Protein AF-A0A968PA79-F1 (afdb_monomer)

Structure (mmCIF, N/CA/C/O backbone):
data_AF-A0A968PA79-F1
#
_entry.id   AF-A0A968PA79-F1
#
loop_
_atom_site.group_PDB
_atom_site.id
_atom_site.type_symbol
_atom_site.label_atom_id
_atom_site.label_alt_id
_atom_site.label_comp_id
_atom_site.label_asym_id
_atom_site.label_entity_id
_atom_site.label_seq_id
_atom_site.pdbx_PDB_ins_code
_atom_site.Cartn_x
_atom_site.Cartn_y
_atom_site.Cartn_z
_atom_site.occupancy
_atom_site.B_iso_or_equiv
_atom_site.auth_seq_id
_atom_site.auth_comp_id
_atom_site.auth_asym_id
_atom_site.auth_atom_id
_atom_site.pdbx_PDB_model_num
ATOM 1 N N . MET A 1 1 ? 11.205 -13.410 15.294 1.00 58.69 1 MET A N 1
ATOM 2 C CA . MET A 1 1 ? 12.622 -13.118 14.957 1.00 58.69 1 MET A CA 1
ATOM 3 C C . MET A 1 1 ? 12.671 -11.943 13.983 1.00 58.69 1 MET A C 1
ATOM 5 O O . MET A 1 1 ? 11.673 -11.749 13.298 1.00 58.69 1 MET A O 1
ATOM 9 N N . PRO A 1 2 ? 13.735 -11.119 13.931 1.00 79.19 2 PRO A N 1
ATOM 10 C CA . PRO A 1 2 ? 13.820 -10.059 12.928 1.00 79.19 2 PRO A CA 1
ATOM 11 C C . PRO A 1 2 ? 14.077 -10.660 11.539 1.00 79.19 2 PRO A C 1
ATOM 13 O O . PRO A 1 2 ? 14.950 -11.514 11.388 1.00 79.19 2 PRO A O 1
ATOM 16 N N . TYR A 1 3 ? 13.336 -10.198 10.530 1.00 85.31 3 TYR A N 1
ATOM 17 C CA . TYR A 1 3 ? 13.606 -10.538 9.133 1.00 85.31 3 TYR A CA 1
ATOM 18 C C . TYR A 1 3 ? 14.991 -10.033 8.714 1.00 85.31 3 TYR A C 1
ATOM 20 O O . TYR A 1 3 ? 15.457 -8.994 9.183 1.00 85.31 3 TYR A O 1
ATOM 28 N N . THR A 1 4 ? 15.654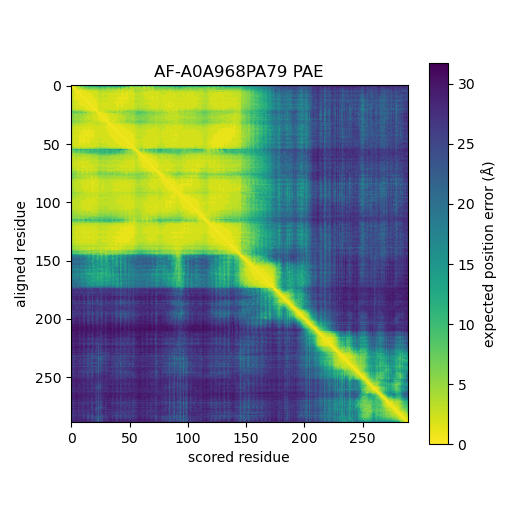 -10.763 7.816 1.00 89.94 4 THR A N 1
ATOM 29 C CA . THR A 1 4 ? 16.998 -10.394 7.354 1.00 89.94 4 THR A CA 1
ATOM 30 C C . THR A 1 4 ? 16.966 -9.145 6.469 1.00 89.94 4 THR A C 1
ATOM 32 O O . THR A 1 4 ? 16.058 -8.965 5.656 1.00 89.94 4 THR A O 1
ATOM 35 N N . GLU A 1 5 ? 18.002 -8.307 6.562 1.00 92.56 5 GLU A N 1
ATOM 36 C CA . GLU A 1 5 ? 18.175 -7.142 5.676 1.00 92.56 5 GLU A CA 1
ATOM 37 C C . GLU A 1 5 ? 18.173 -7.547 4.193 1.00 92.56 5 GLU A C 1
ATOM 39 O O . GLU A 1 5 ? 17.621 -6.846 3.347 1.00 92.56 5 GLU A O 1
ATOM 44 N N . ALA A 1 6 ? 18.726 -8.724 3.880 1.00 92.19 6 ALA A N 1
ATOM 45 C CA . ALA A 1 6 ? 18.742 -9.278 2.531 1.00 92.19 6 ALA A CA 1
ATOM 46 C C . ALA A 1 6 ? 17.330 -9.542 1.981 1.00 92.19 6 ALA A C 1
ATOM 48 O O . ALA A 1 6 ? 17.069 -9.266 0.808 1.00 92.19 6 ALA A O 1
ATOM 49 N N . LEU A 1 7 ? 16.411 -10.044 2.818 1.00 92.00 7 LEU A N 1
ATOM 50 C CA . LEU A 1 7 ? 15.016 -10.224 2.423 1.00 92.00 7 LEU A CA 1
ATOM 51 C C . LEU A 1 7 ? 14.376 -8.866 2.126 1.00 92.00 7 LEU A C 1
ATOM 53 O O . LEU A 1 7 ? 13.858 -8.676 1.029 1.00 92.00 7 LEU A O 1
ATOM 57 N N . ILE A 1 8 ? 14.468 -7.912 3.056 1.00 94.88 8 ILE A N 1
ATOM 58 C CA . ILE A 1 8 ? 13.857 -6.580 2.912 1.00 94.88 8 ILE A CA 1
ATOM 59 C C . ILE A 1 8 ? 14.368 -5.876 1.649 1.00 94.88 8 ILE A C 1
ATOM 61 O O . ILE A 1 8 ? 13.568 -5.341 0.879 1.00 94.88 8 ILE A O 1
ATOM 65 N N . ALA A 1 9 ? 15.675 -5.929 1.386 1.00 95.56 9 ALA A N 1
ATOM 66 C CA . ALA A 1 9 ? 16.272 -5.360 0.181 1.00 95.56 9 ALA A CA 1
ATOM 67 C C . ALA A 1 9 ? 15.729 -6.008 -1.107 1.00 95.56 9 ALA A C 1
ATOM 69 O O . ALA A 1 9 ? 15.423 -5.303 -2.072 1.00 95.56 9 ALA A O 1
ATOM 70 N N . SER A 1 10 ? 15.569 -7.337 -1.119 1.00 94.75 10 SER A N 1
ATOM 71 C CA . SER A 1 10 ? 15.005 -8.068 -2.260 1.00 94.75 10 SER A CA 1
ATOM 72 C C . SER A 1 10 ? 13.549 -7.674 -2.527 1.00 94.75 10 SER A C 1
ATOM 74 O O . SER A 1 10 ? 13.208 -7.283 -3.646 1.00 94.75 10 SER A O 1
ATOM 76 N N . LEU A 1 11 ? 12.710 -7.687 -1.483 1.00 95.69 11 LEU A N 1
ATOM 77 C CA . LEU A 1 11 ? 11.297 -7.307 -1.577 1.00 95.69 11 LEU A CA 1
ATOM 78 C C . LEU A 1 11 ? 11.146 -5.854 -2.042 1.00 95.69 11 LEU A C 1
ATOM 80 O O . LEU A 1 11 ? 10.355 -5.560 -2.935 1.00 95.69 11 LEU A O 1
ATOM 84 N N . THR A 1 12 ? 11.958 -4.952 -1.487 1.00 96.75 12 THR A N 1
ATOM 85 C CA . THR A 1 12 ? 11.957 -3.529 -1.843 1.00 96.75 12 THR A CA 1
ATOM 86 C C . THR A 1 12 ? 12.284 -3.335 -3.318 1.00 96.75 12 THR A C 1
ATOM 88 O O . THR A 1 12 ? 11.599 -2.578 -4.007 1.00 96.75 12 THR A O 1
ATOM 91 N N . LYS A 1 13 ? 13.300 -4.035 -3.834 1.00 95.62 13 LYS A N 1
ATOM 92 C CA . LYS A 1 13 ? 13.687 -3.960 -5.246 1.00 95.62 13 LYS A CA 1
ATOM 93 C C . LYS A 1 13 ? 12.576 -4.468 -6.171 1.00 95.62 13 LYS A C 1
ATOM 95 O O . LYS A 1 13 ? 12.254 -3.790 -7.151 1.00 95.62 13 LYS A O 1
ATOM 100 N N . GLY A 1 14 ? 11.994 -5.628 -5.862 1.00 94.19 14 GLY A N 1
ATOM 101 C CA . GLY A 1 14 ? 10.909 -6.221 -6.651 1.00 94.19 14 GLY A CA 1
ATOM 102 C C . GLY A 1 14 ? 9.662 -5.334 -6.684 1.00 94.19 14 GLY A C 1
ATOM 103 O O . GLY A 1 14 ? 9.162 -4.979 -7.755 1.00 94.19 14 GLY A O 1
ATOM 104 N N . LEU A 1 15 ? 9.244 -4.843 -5.516 1.00 94.88 15 LEU A N 1
ATOM 105 C CA . LEU A 1 15 ? 8.106 -3.938 -5.386 1.00 94.88 15 LEU A CA 1
ATOM 106 C C . LEU A 1 15 ? 8.332 -2.598 -6.102 1.00 94.88 15 LEU A C 1
ATOM 108 O O . LEU A 1 15 ? 7.460 -2.138 -6.840 1.00 94.88 15 LEU A O 1
ATOM 112 N N . THR A 1 16 ? 9.503 -1.977 -5.928 1.00 95.25 16 THR A N 1
ATOM 113 C CA . THR A 1 16 ? 9.832 -0.699 -6.589 1.00 95.25 16 THR A CA 1
ATOM 114 C C . THR A 1 16 ? 9.763 -0.843 -8.106 1.00 95.25 16 THR A C 1
ATOM 116 O O . THR A 1 16 ? 9.194 0.013 -8.785 1.00 95.25 16 THR A O 1
ATOM 119 N N . THR A 1 17 ? 10.287 -1.953 -8.634 1.00 94.19 17 THR A N 1
ATOM 120 C CA . THR A 1 17 ? 10.246 -2.267 -10.068 1.00 94.19 17 THR A CA 1
ATOM 121 C C . THR A 1 17 ? 8.804 -2.420 -10.552 1.00 94.19 17 THR A C 1
ATOM 123 O O . THR A 1 17 ? 8.415 -1.784 -11.533 1.00 94.19 17 THR A O 1
ATOM 126 N N . SER A 1 18 ? 7.992 -3.193 -9.831 1.00 93.69 18 SER A N 1
ATOM 127 C CA . SER A 1 18 ? 6.583 -3.438 -10.162 1.00 93.69 18 SER A CA 1
ATOM 128 C C . SER A 1 18 ? 5.754 -2.148 -10.157 1.00 93.69 18 SER A C 1
ATOM 130 O O . SER A 1 18 ? 5.040 -1.854 -11.118 1.00 93.69 18 SER A O 1
ATOM 132 N N . LEU A 1 19 ? 5.908 -1.307 -9.128 1.00 93.00 19 LEU A N 1
ATOM 133 C CA . LEU A 1 19 ? 5.237 -0.004 -9.036 1.00 93.00 19 LEU A CA 1
ATOM 134 C C . LEU A 1 19 ? 5.689 0.964 -10.132 1.00 93.00 19 LEU A C 1
ATOM 136 O O . LEU A 1 19 ? 4.861 1.651 -10.738 1.00 93.00 19 LEU A O 1
ATOM 140 N N . ALA A 1 20 ? 6.992 1.008 -10.425 1.00 91.94 20 ALA A N 1
ATOM 141 C CA . ALA A 1 20 ? 7.512 1.831 -11.507 1.00 91.94 20 ALA A CA 1
ATOM 142 C C . ALA A 1 20 ? 6.909 1.413 -12.855 1.00 91.94 20 ALA A C 1
ATOM 144 O O . ALA A 1 20 ? 6.520 2.274 -13.642 1.00 91.94 20 ALA A O 1
ATOM 145 N N . GLN A 1 21 ? 6.768 0.111 -13.119 1.00 91.06 21 GLN A N 1
ATOM 146 C CA . GLN A 1 21 ? 6.186 -0.403 -14.362 1.00 91.06 21 GLN A CA 1
ATOM 147 C C . GLN A 1 21 ? 4.676 -0.156 -14.476 1.00 91.06 21 GLN A C 1
ATOM 149 O O . GLN A 1 21 ? 4.205 0.241 -15.550 1.00 91.06 21 GLN A O 1
ATOM 154 N N . ALA A 1 22 ? 3.935 -0.349 -13.383 1.00 91.12 22 ALA A N 1
ATOM 155 C CA . ALA A 1 22 ? 2.493 -0.123 -13.323 1.00 91.12 22 ALA A CA 1
ATOM 156 C C . ALA A 1 22 ? 2.117 1.359 -13.451 1.00 91.12 22 ALA A C 1
ATOM 158 O O . ALA A 1 22 ? 1.052 1.700 -13.975 1.00 91.12 22 ALA A O 1
ATOM 159 N N . GLY A 1 23 ? 3.029 2.251 -13.057 1.00 86.00 23 GLY A N 1
ATOM 160 C CA . GLY A 1 23 ? 2.898 3.681 -13.264 1.00 86.00 23 GLY A CA 1
ATOM 161 C C . GLY A 1 23 ? 2.599 4.055 -14.723 1.00 86.00 23 GLY A C 1
ATOM 162 O O . GLY A 1 23 ? 3.168 3.537 -15.697 1.00 86.00 23 GLY A O 1
ATOM 163 N N . GLY A 1 24 ? 1.715 5.041 -14.897 1.00 86.12 24 GLY A N 1
ATOM 164 C CA . GLY A 1 24 ? 1.464 5.647 -16.204 1.00 86.12 24 GLY A CA 1
ATOM 165 C C . GLY A 1 24 ? 2.754 6.183 -16.848 1.00 86.12 24 GLY A C 1
ATOM 166 O O . GLY A 1 24 ? 3.751 6.440 -16.175 1.00 86.12 24 GLY A O 1
ATOM 167 N N . ARG A 1 25 ? 2.744 6.411 -18.171 1.00 87.75 25 ARG A N 1
ATOM 168 C CA . ARG A 1 25 ? 3.945 6.854 -18.922 1.00 87.7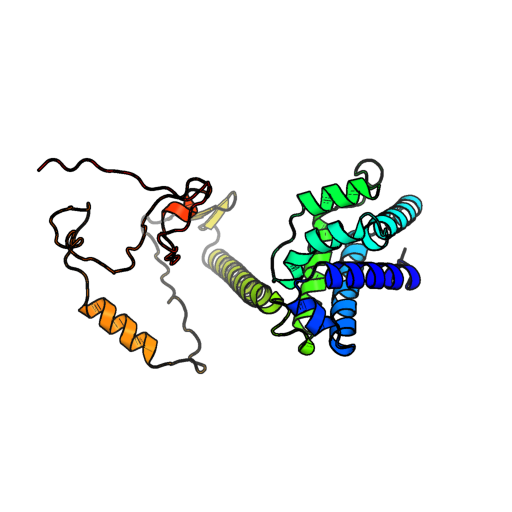5 25 ARG A CA 1
ATOM 169 C C . ARG A 1 25 ? 4.636 8.079 -18.315 1.00 87.75 25 ARG A C 1
ATOM 171 O O . ARG A 1 25 ? 5.851 8.196 -18.413 1.00 87.75 25 ARG A O 1
ATOM 178 N N . ARG A 1 26 ? 3.861 8.997 -17.726 1.00 85.94 26 ARG A N 1
ATOM 179 C CA . ARG A 1 26 ? 4.392 10.179 -17.037 1.00 85.94 26 ARG A CA 1
ATOM 180 C C . ARG A 1 26 ? 5.214 9.779 -15.812 1.00 85.94 26 ARG A C 1
ATOM 182 O O . ARG A 1 26 ? 6.372 10.167 -15.734 1.00 85.94 26 ARG A O 1
ATOM 189 N N . LEU A 1 27 ? 4.638 8.975 -14.920 1.00 86.62 27 LEU A N 1
ATOM 190 C CA . LEU A 1 27 ? 5.303 8.543 -13.694 1.00 86.62 27 LEU A CA 1
ATOM 191 C C . LEU A 1 27 ? 6.559 7.727 -14.006 1.00 86.62 27 LEU A C 1
ATOM 193 O O . LEU A 1 27 ? 7.604 7.991 -13.434 1.00 86.62 27 LEU A O 1
ATOM 197 N N . ARG A 1 28 ? 6.504 6.835 -15.003 1.00 90.06 28 ARG A N 1
ATOM 198 C CA . ARG A 1 28 ? 7.690 6.109 -15.489 1.00 90.06 28 ARG A CA 1
ATOM 199 C C . ARG A 1 28 ? 8.826 7.018 -15.940 1.00 90.06 28 ARG A C 1
ATOM 201 O O . ARG A 1 28 ? 9.981 6.740 -15.654 1.00 90.06 28 ARG A O 1
ATOM 208 N N . ARG A 1 29 ? 8.510 8.104 -16.651 1.00 89.88 29 ARG A N 1
ATOM 209 C CA . ARG A 1 29 ? 9.522 9.086 -17.068 1.00 89.88 29 ARG A CA 1
ATOM 210 C C . ARG A 1 29 ? 10.087 9.854 -15.883 1.00 89.88 29 ARG A C 1
ATOM 212 O O . ARG A 1 29 ? 11.279 10.122 -15.881 1.00 89.88 29 ARG A O 1
ATOM 219 N N . ALA A 1 30 ? 9.253 10.197 -14.903 1.00 87.44 30 ALA A N 1
ATOM 220 C CA . ALA A 1 30 ? 9.723 10.850 -13.690 1.00 87.44 30 ALA A CA 1
ATOM 221 C C . ALA A 1 30 ? 10.637 9.912 -12.885 1.00 87.44 30 ALA A C 1
ATOM 223 O O . ALA A 1 30 ? 11.735 10.295 -12.514 1.00 87.44 30 ALA A O 1
ATOM 224 N N . LEU A 1 31 ? 10.233 8.656 -12.694 1.00 90.06 31 LEU A N 1
ATOM 225 C CA . LEU A 1 31 ? 11.006 7.648 -11.965 1.00 90.06 31 LEU A CA 1
ATOM 226 C C . LEU A 1 31 ? 12.271 7.175 -12.697 1.00 90.06 31 LEU A C 1
ATOM 228 O O . LEU A 1 31 ? 13.082 6.499 -12.084 1.00 90.06 31 LEU A O 1
ATOM 232 N N . ALA A 1 32 ? 12.481 7.542 -13.966 1.00 90.19 32 ALA A N 1
ATOM 233 C CA . ALA A 1 32 ? 13.757 7.304 -14.647 1.00 90.19 32 ALA A CA 1
ATOM 234 C C . ALA A 1 32 ? 14.908 8.146 -14.058 1.00 90.19 32 ALA A C 1
ATOM 236 O O . ALA A 1 32 ? 16.076 7.884 -14.338 1.00 90.19 32 ALA A O 1
ATOM 237 N N . GLU A 1 33 ? 14.590 9.173 -13.263 1.00 94.31 33 GLU A N 1
ATOM 238 C CA . GLU A 1 33 ? 15.570 9.925 -12.489 1.00 94.31 33 GLU A CA 1
ATOM 239 C C . GLU A 1 33 ? 16.018 9.112 -11.254 1.00 94.31 33 GLU A C 1
ATOM 241 O O . GLU A 1 33 ? 15.179 8.794 -10.403 1.00 94.31 33 GLU A O 1
ATOM 246 N N . PRO A 1 34 ? 17.328 8.824 -11.082 1.00 94.81 34 PRO A N 1
ATOM 247 C CA . PRO A 1 34 ? 17.811 7.926 -10.027 1.00 94.81 34 PRO A CA 1
ATOM 248 C C . PRO A 1 34 ? 17.448 8.364 -8.604 1.00 94.81 34 PRO A C 1
ATOM 250 O O . PRO A 1 34 ? 17.296 7.537 -7.709 1.00 94.81 34 PRO A O 1
ATOM 253 N N . GLU A 1 35 ? 17.333 9.670 -8.359 1.00 95.62 35 GLU A N 1
ATOM 254 C CA . GLU A 1 35 ? 16.956 10.190 -7.044 1.00 95.62 35 GLU A CA 1
ATOM 255 C C . GLU A 1 35 ? 15.499 9.865 -6.696 1.00 95.62 35 GLU A C 1
ATOM 257 O O . GLU A 1 35 ? 15.209 9.460 -5.567 1.00 95.62 35 GLU A O 1
ATOM 262 N N . ARG A 1 36 ? 14.594 9.968 -7.676 1.00 94.31 36 ARG A N 1
ATOM 263 C CA . ARG A 1 36 ? 13.170 9.659 -7.505 1.00 94.31 36 ARG A CA 1
ATOM 264 C C . ARG A 1 36 ? 12.933 8.161 -7.381 1.00 94.31 36 ARG A C 1
ATOM 266 O O . ARG A 1 36 ? 12.130 7.749 -6.550 1.00 94.31 36 ARG A O 1
ATOM 273 N N . GLU A 1 37 ? 13.662 7.351 -8.142 1.00 95.00 37 GLU A N 1
ATOM 274 C CA . GLU A 1 37 ? 13.638 5.894 -7.991 1.00 95.00 37 GLU A CA 1
ATOM 275 C C . GLU A 1 37 ? 14.065 5.476 -6.576 1.00 95.00 37 GLU A C 1
ATOM 277 O O . GLU A 1 37 ? 13.347 4.740 -5.900 1.00 95.00 37 GLU A O 1
ATOM 282 N N . ARG A 1 38 ? 15.182 6.020 -6.071 1.00 96.62 38 ARG A N 1
ATOM 283 C CA . ARG A 1 38 ? 15.640 5.764 -4.694 1.00 96.62 38 ARG A CA 1
ATOM 284 C C . ARG A 1 38 ? 14.639 6.249 -3.649 1.00 96.62 38 ARG A C 1
ATOM 286 O O . ARG A 1 38 ? 14.485 5.607 -2.615 1.00 96.62 38 ARG A O 1
ATOM 293 N N . ALA A 1 39 ? 13.975 7.378 -3.888 1.00 96.12 39 ALA A N 1
ATOM 294 C CA . ALA A 1 39 ? 12.937 7.876 -2.994 1.00 96.12 39 ALA A CA 1
ATOM 295 C C . ALA A 1 39 ? 11.729 6.932 -2.950 1.00 96.12 39 ALA A C 1
ATOM 297 O O . ALA A 1 39 ? 11.245 6.627 -1.861 1.00 96.12 39 ALA A O 1
ATOM 298 N N . LEU A 1 40 ? 11.283 6.416 -4.100 1.00 95.62 40 LEU A N 1
ATOM 299 C CA . LEU A 1 40 ? 10.222 5.410 -4.157 1.00 95.62 40 LEU A CA 1
ATOM 300 C C . LEU A 1 40 ? 10.640 4.116 -3.446 1.00 95.62 40 LEU A C 1
ATOM 302 O O . LEU A 1 40 ? 9.848 3.568 -2.682 1.00 95.62 40 LEU A O 1
ATOM 306 N N . ALA A 1 41 ? 11.886 3.674 -3.634 1.00 97.00 41 ALA A N 1
ATOM 307 C CA . ALA A 1 41 ? 12.423 2.502 -2.948 1.00 97.00 41 ALA A CA 1
ATOM 308 C C . ALA A 1 41 ? 12.375 2.655 -1.421 1.00 97.00 41 ALA A C 1
ATOM 310 O O . ALA A 1 41 ? 11.891 1.756 -0.744 1.00 97.00 41 ALA A O 1
ATOM 311 N N . ARG A 1 42 ? 12.752 3.821 -0.877 1.00 97.31 42 ARG A N 1
ATOM 312 C CA . ARG A 1 42 ? 12.622 4.109 0.566 1.00 97.31 42 ARG A CA 1
ATOM 313 C C . ARG A 1 42 ? 11.174 4.053 1.062 1.00 97.31 42 ARG A C 1
ATOM 315 O O . ARG A 1 42 ? 10.924 3.611 2.183 1.00 97.31 42 ARG A O 1
ATOM 322 N N . CYS A 1 43 ? 10.215 4.484 0.240 1.00 96.44 43 CYS A N 1
ATOM 323 C CA . CYS A 1 43 ? 8.793 4.381 0.582 1.00 96.44 43 CYS A CA 1
ATOM 324 C C . CYS A 1 43 ? 8.350 2.915 0.645 1.00 96.44 43 CYS A C 1
ATOM 326 O O . CYS A 1 43 ? 7.695 2.508 1.602 1.00 96.44 43 CYS A O 1
ATOM 328 N N . CYS A 1 44 ? 8.752 2.115 -0.346 1.00 96.81 44 CYS A N 1
ATOM 329 C CA . CYS A 1 44 ? 8.481 0.679 -0.393 1.00 96.81 44 CYS A CA 1
ATOM 330 C C . CYS A 1 44 ? 9.095 -0.047 0.808 1.00 96.81 44 CYS A C 1
ATOM 332 O O . CYS A 1 44 ? 8.400 -0.801 1.480 1.00 96.81 44 CYS A O 1
ATOM 334 N N . GLU A 1 45 ? 10.363 0.232 1.110 1.00 97.31 45 GLU A N 1
ATOM 335 C CA . GLU A 1 45 ? 11.085 -0.325 2.255 1.00 97.31 45 GLU A CA 1
ATOM 336 C C . GLU A 1 45 ? 10.369 -0.016 3.573 1.00 97.31 45 GLU A C 1
ATOM 338 O O . GLU A 1 45 ? 10.086 -0.923 4.350 1.00 97.31 45 GLU A O 1
ATOM 343 N N . THR A 1 46 ? 9.998 1.250 3.795 1.00 96.94 46 THR A N 1
ATOM 344 C CA . THR A 1 46 ? 9.292 1.668 5.017 1.00 96.94 46 THR A CA 1
ATOM 345 C C . THR A 1 46 ? 7.935 0.976 5.147 1.00 96.94 46 THR A C 1
ATOM 347 O O . THR A 1 46 ? 7.581 0.510 6.231 1.00 96.94 46 THR A O 1
ATOM 350 N N . GLY A 1 47 ? 7.186 0.860 4.045 1.00 95.94 47 GLY A N 1
ATOM 351 C C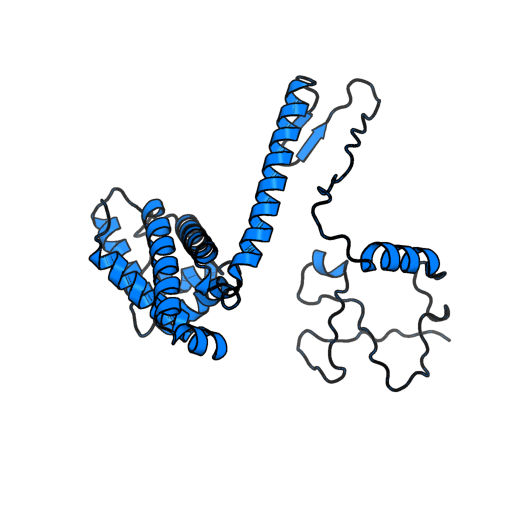A . GLY A 1 47 ? 5.938 0.099 4.013 1.00 95.94 47 GLY A CA 1
ATOM 352 C C . GLY A 1 47 ? 6.154 -1.376 4.360 1.00 95.94 47 GLY A C 1
ATOM 353 O O . GLY A 1 47 ? 5.461 -1.915 5.222 1.00 95.94 47 GLY A O 1
ATOM 354 N N . ILE A 1 48 ? 7.139 -2.030 3.737 1.00 95.75 48 ILE A N 1
ATOM 355 C CA . ILE A 1 48 ? 7.468 -3.441 3.993 1.00 95.75 48 ILE A CA 1
ATOM 356 C C . ILE A 1 48 ? 7.847 -3.642 5.462 1.00 95.75 48 ILE A C 1
ATOM 358 O O . ILE A 1 48 ? 7.317 -4.540 6.110 1.00 95.75 48 ILE A O 1
ATOM 362 N N . VAL A 1 49 ? 8.708 -2.792 6.022 1.00 95.38 49 VAL A N 1
ATOM 363 C CA . VAL A 1 49 ? 9.106 -2.874 7.434 1.00 95.38 49 VAL A CA 1
ATOM 364 C C . VAL A 1 49 ? 7.893 -2.736 8.357 1.00 95.38 49 VAL A C 1
ATOM 366 O O . VAL A 1 49 ? 7.735 -3.549 9.269 1.00 95.38 49 VAL A O 1
ATOM 369 N N . ALA A 1 50 ? 7.007 -1.767 8.107 1.00 94.31 50 ALA A N 1
ATOM 370 C CA . ALA A 1 50 ? 5.796 -1.576 8.906 1.00 94.31 50 ALA A CA 1
ATOM 371 C C . ALA A 1 50 ? 4.864 -2.800 8.846 1.00 94.31 50 ALA A C 1
ATOM 373 O O . ALA A 1 50 ? 4.327 -3.232 9.867 1.00 94.31 50 ALA A O 1
ATOM 374 N N . MET A 1 51 ? 4.715 -3.397 7.661 1.00 94.75 51 MET A N 1
ATOM 375 C CA . MET A 1 51 ? 3.957 -4.632 7.463 1.00 94.75 51 MET A CA 1
ATOM 376 C C . MET A 1 51 ? 4.551 -5.794 8.258 1.00 94.75 51 MET A C 1
ATOM 378 O O . MET A 1 51 ? 3.835 -6.448 9.011 1.00 94.75 51 MET A O 1
ATOM 382 N N . LEU A 1 52 ? 5.859 -6.030 8.128 1.00 92.25 52 LEU A N 1
ATOM 383 C CA . LEU A 1 52 ? 6.563 -7.134 8.783 1.00 92.25 52 LEU A CA 1
ATOM 384 C C . LEU A 1 52 ? 6.528 -7.020 10.312 1.00 92.25 52 LEU A C 1
ATOM 386 O O . LEU A 1 52 ? 6.432 -8.036 10.996 1.00 92.25 52 LEU A O 1
ATOM 390 N N . GLN A 1 53 ? 6.563 -5.803 10.859 1.00 90.88 53 GLN A N 1
ATOM 391 C CA . GLN A 1 53 ? 6.424 -5.567 12.300 1.00 90.88 53 GLN A CA 1
ATOM 392 C C . GLN A 1 53 ? 5.054 -5.998 12.834 1.00 90.88 53 GLN A C 1
ATOM 394 O O . GLN A 1 53 ? 4.969 -6.538 13.933 1.00 90.88 53 GLN A O 1
ATOM 399 N N . VAL A 1 54 ? 3.990 -5.782 12.059 1.00 90.38 54 VAL A N 1
ATOM 400 C CA . VAL A 1 54 ? 2.629 -6.207 12.422 1.00 90.38 54 VAL A CA 1
ATOM 401 C C . VAL A 1 54 ? 2.414 -7.696 12.162 1.00 90.38 54 VAL A C 1
ATOM 403 O O . VAL A 1 54 ? 1.736 -8.358 12.939 1.00 90.38 54 VAL A O 1
ATOM 406 N N . ALA A 1 55 ? 3.004 -8.212 11.088 1.00 85.94 55 ALA A N 1
ATOM 407 C CA . ALA A 1 55 ? 2.886 -9.590 10.630 1.00 85.94 55 ALA A CA 1
ATOM 408 C C . ALA A 1 55 ? 3.801 -10.584 11.368 1.00 85.94 55 ALA A C 1
ATOM 410 O O . ALA A 1 55 ? 3.794 -11.770 11.052 1.00 85.94 55 ALA A O 1
ATOM 411 N N . SER A 1 56 ? 4.643 -10.116 12.291 1.00 76.81 56 SER A N 1
ATOM 412 C CA . SER A 1 56 ? 5.627 -10.964 12.967 1.00 76.81 56 SER A CA 1
ATOM 413 C C . SER A 1 56 ? 4.946 -12.034 13.821 1.00 76.81 56 SER A C 1
ATOM 415 O O . SER A 1 56 ? 4.277 -11.716 14.802 1.00 76.81 56 SER A O 1
ATOM 417 N N . THR A 1 57 ? 5.172 -13.298 13.467 1.00 78.75 57 THR A N 1
ATOM 418 C CA . THR A 1 57 ? 4.748 -14.471 14.235 1.00 78.75 57 THR A CA 1
ATOM 419 C C . THR A 1 57 ? 5.856 -14.924 15.195 1.00 78.75 57 THR A C 1
ATOM 421 O O . THR A 1 57 ? 7.046 -14.651 14.987 1.00 78.75 57 THR A O 1
ATOM 424 N N . GLU A 1 58 ? 5.474 -15.591 16.288 1.00 80.88 58 GLU A N 1
ATOM 425 C CA . GLU A 1 58 ? 6.433 -16.162 17.247 1.00 80.88 58 GLU A CA 1
ATOM 426 C C . GLU A 1 58 ? 7.006 -17.506 16.763 1.00 80.88 58 GLU A C 1
ATOM 428 O O . GLU A 1 58 ? 8.113 -17.880 17.157 1.00 80.88 58 GLU A O 1
ATOM 433 N N . GLU A 1 59 ? 6.297 -18.204 15.869 1.00 86.12 59 GLU A N 1
ATOM 434 C CA . GLU A 1 59 ? 6.697 -19.506 15.340 1.00 86.12 59 GLU A CA 1
ATOM 435 C C . GLU A 1 59 ? 7.681 -19.384 14.158 1.00 86.12 59 GLU A C 1
ATOM 437 O O . GLU A 1 59 ? 7.348 -18.773 13.138 1.00 86.12 59 GLU A O 1
ATOM 442 N N . PRO A 1 60 ? 8.879 -20.005 14.227 1.00 85.81 60 PRO A N 1
ATOM 443 C CA . PRO A 1 60 ? 9.874 -19.927 13.152 1.00 85.81 60 PRO A CA 1
ATOM 444 C C . PRO A 1 60 ? 9.381 -20.459 11.800 1.00 85.81 60 PRO A C 1
ATOM 446 O O . PRO A 1 60 ? 9.705 -19.887 10.766 1.00 85.81 60 PRO A O 1
ATOM 449 N N . ALA A 1 61 ? 8.569 -21.521 11.800 1.00 86.75 61 ALA A N 1
ATOM 450 C CA . ALA A 1 61 ? 8.044 -22.111 10.568 1.00 86.75 61 ALA A CA 1
ATOM 451 C C . ALA A 1 61 ? 7.067 -21.169 9.841 1.00 86.75 61 ALA A C 1
ATOM 453 O O . ALA A 1 61 ? 7.111 -21.058 8.618 1.00 86.75 61 ALA A O 1
ATOM 454 N N . GLU A 1 62 ? 6.220 -20.454 10.588 1.00 87.50 62 GLU A N 1
ATOM 455 C CA . GLU A 1 62 ? 5.332 -19.433 10.025 1.00 87.50 62 GLU A CA 1
ATOM 456 C C . GLU A 1 62 ? 6.126 -18.225 9.508 1.00 87.50 62 GLU A C 1
ATOM 458 O O . GLU A 1 62 ? 5.781 -17.654 8.475 1.00 87.50 62 GLU A O 1
ATOM 463 N N . HIS A 1 63 ? 7.208 -17.857 10.201 1.00 87.56 63 HIS A N 1
ATOM 464 C CA . HIS A 1 63 ? 8.095 -16.766 9.799 1.00 87.56 63 HIS A CA 1
ATOM 465 C C . HIS A 1 63 ? 8.776 -17.043 8.450 1.00 87.56 63 HIS A C 1
ATOM 467 O O . HIS A 1 63 ? 8.789 -16.173 7.575 1.00 87.56 63 HIS A O 1
ATOM 473 N N . ASP A 1 64 ? 9.297 -18.258 8.263 1.00 88.94 64 ASP A N 1
ATOM 474 C CA . ASP A 1 64 ? 9.924 -18.680 7.007 1.00 88.94 64 ASP A CA 1
ATOM 475 C C . ASP A 1 64 ? 8.893 -18.750 5.870 1.00 88.94 64 ASP A C 1
ATOM 477 O O . ASP A 1 64 ? 9.120 -18.193 4.794 1.00 88.94 64 ASP A O 1
ATOM 481 N N . LEU A 1 65 ? 7.720 -19.342 6.134 1.00 90.62 65 LEU A N 1
ATOM 482 C CA . LEU A 1 65 ? 6.630 -19.435 5.159 1.00 90.62 65 LEU A CA 1
ATOM 483 C C . LEU A 1 65 ? 6.144 -18.050 4.710 1.00 90.62 65 LEU A C 1
ATOM 485 O O . LEU A 1 65 ? 5.966 -17.814 3.516 1.00 90.62 65 LEU A O 1
ATOM 489 N N . LEU A 1 66 ? 5.972 -17.109 5.641 1.00 90.94 66 LEU A N 1
ATOM 490 C CA . LEU A 1 66 ? 5.617 -15.730 5.311 1.00 90.94 66 LEU A CA 1
ATOM 491 C C . LEU A 1 66 ? 6.712 -15.054 4.474 1.00 90.94 66 LEU A C 1
ATOM 493 O O . LEU A 1 66 ? 6.404 -14.349 3.513 1.00 90.94 66 LEU A O 1
ATOM 497 N N . GLY A 1 67 ? 7.986 -15.287 4.793 1.00 91.00 67 GLY A N 1
ATOM 498 C CA . GLY A 1 67 ? 9.110 -14.794 3.998 1.00 91.00 67 GLY A CA 1
ATOM 499 C C . GLY A 1 67 ? 9.073 -15.277 2.544 1.00 91.00 67 GLY A C 1
ATOM 500 O O . GLY A 1 67 ? 9.311 -14.482 1.629 1.00 91.00 67 GLY A O 1
ATOM 501 N N . ASP A 1 68 ? 8.732 -16.546 2.322 1.00 91.88 68 ASP A N 1
ATOM 502 C CA . ASP A 1 68 ? 8.623 -17.131 0.985 1.00 91.88 68 ASP A CA 1
ATOM 503 C C . ASP A 1 68 ? 7.390 -16.631 0.222 1.00 91.88 68 ASP A C 1
ATOM 505 O O . ASP A 1 68 ? 7.522 -16.250 -0.943 1.00 91.88 68 ASP A O 1
ATOM 509 N N . VAL A 1 69 ? 6.230 -16.519 0.881 1.00 92.81 69 VAL A N 1
ATOM 510 C CA . VAL A 1 69 ? 5.015 -15.917 0.295 1.00 92.81 69 VAL A CA 1
ATOM 511 C C . VAL A 1 69 ? 5.285 -14.479 -0.145 1.00 92.81 69 VAL A C 1
ATOM 513 O O . VAL A 1 69 ? 4.958 -14.097 -1.266 1.00 92.81 69 VAL A O 1
ATOM 516 N N . LEU A 1 70 ? 5.929 -13.673 0.703 1.00 92.75 70 LEU A N 1
ATOM 517 C CA . LEU A 1 70 ? 6.266 -12.289 0.365 1.00 92.75 70 LEU A CA 1
ATOM 518 C C . LEU A 1 70 ? 7.268 -12.203 -0.784 1.00 92.75 70 LEU A C 1
ATOM 520 O O . LEU A 1 70 ? 7.171 -11.298 -1.615 1.00 92.75 70 LEU A O 1
ATOM 524 N N . ARG A 1 71 ? 8.223 -13.137 -0.852 1.00 92.75 71 ARG A N 1
ATOM 525 C CA . ARG A 1 71 ? 9.159 -13.221 -1.975 1.00 92.75 71 ARG A CA 1
ATOM 526 C C . ARG A 1 71 ? 8.413 -13.543 -3.266 1.00 92.75 71 ARG A C 1
ATOM 528 O O . ARG A 1 71 ? 8.605 -12.814 -4.234 1.00 92.75 71 ARG A O 1
ATOM 535 N N . GLY A 1 72 ? 7.542 -14.552 -3.274 1.00 91.12 72 GLY A N 1
ATOM 536 C CA . GLY A 1 72 ? 6.679 -14.847 -4.421 1.00 91.12 72 GLY A CA 1
ATOM 537 C C . GLY A 1 72 ? 5.866 -13.620 -4.829 1.00 91.12 72 GLY A C 1
ATOM 538 O O . GLY A 1 72 ? 5.956 -13.150 -5.954 1.00 91.12 72 GLY A O 1
ATOM 539 N N . PHE A 1 73 ? 5.188 -12.988 -3.876 1.00 92.62 73 PHE A N 1
ATOM 540 C CA . PHE A 1 73 ? 4.343 -11.832 -4.151 1.00 92.62 73 PHE A CA 1
ATOM 541 C C . PHE A 1 73 ? 5.097 -10.633 -4.757 1.00 92.62 73 PHE A C 1
ATOM 543 O O . PHE A 1 73 ? 4.631 -10.039 -5.721 1.00 92.62 73 PHE A O 1
ATOM 550 N N . PHE A 1 74 ? 6.258 -10.243 -4.221 1.00 91.25 74 PHE A N 1
ATOM 551 C CA . PHE A 1 74 ? 6.945 -9.022 -4.676 1.00 91.25 74 PHE A CA 1
ATOM 552 C C . PHE A 1 74 ? 8.002 -9.236 -5.760 1.00 91.25 74 PHE A C 1
ATOM 554 O O . PHE A 1 74 ? 8.444 -8.251 -6.357 1.00 91.25 74 PHE A O 1
ATOM 561 N N . THR A 1 75 ? 8.465 -10.470 -5.972 1.00 90.81 75 THR A N 1
ATOM 562 C CA . THR A 1 75 ? 9.600 -10.750 -6.871 1.00 90.81 75 THR A CA 1
ATOM 563 C C . THR A 1 75 ? 9.290 -11.725 -7.999 1.00 90.81 75 THR A C 1
ATOM 565 O O . THR A 1 75 ? 10.141 -11.881 -8.869 1.00 90.81 75 THR A O 1
ATOM 568 N N . ASP A 1 76 ? 8.111 -12.353 -8.017 1.00 89.94 76 ASP A N 1
ATOM 569 C CA . ASP A 1 76 ? 7.697 -13.203 -9.133 1.00 89.94 76 ASP A CA 1
ATOM 570 C C . ASP A 1 76 ? 7.415 -12.353 -10.383 1.00 89.94 76 ASP A C 1
ATOM 572 O O . ASP A 1 76 ? 6.604 -11.423 -10.362 1.00 89.94 76 ASP A O 1
ATOM 576 N N . ASP A 1 77 ? 8.106 -12.676 -11.476 1.00 85.38 77 ASP A N 1
ATOM 577 C CA . ASP A 1 77 ? 7.981 -11.988 -12.760 1.00 85.38 77 ASP A CA 1
ATOM 578 C C . ASP A 1 77 ? 6.585 -12.174 -13.390 1.00 85.38 77 ASP A C 1
ATOM 580 O O . ASP A 1 77 ? 6.148 -11.315 -14.161 1.00 85.38 77 ASP A O 1
ATOM 584 N N . GLU A 1 78 ? 5.868 -13.257 -13.062 1.00 89.31 78 GLU A N 1
ATOM 585 C CA . GLU A 1 78 ? 4.513 -13.515 -13.564 1.00 89.31 78 GLU A CA 1
ATOM 586 C C . GLU A 1 78 ? 3.460 -12.681 -12.821 1.00 89.31 78 GLU A C 1
ATOM 588 O O . GLU A 1 78 ? 2.570 -12.109 -13.455 1.00 89.31 78 GLU A O 1
ATOM 593 N N . LEU A 1 79 ? 3.584 -12.550 -11.495 1.00 89.50 79 LEU A N 1
ATOM 594 C CA . LEU A 1 79 ? 2.654 -11.772 -10.662 1.00 89.50 79 LEU A CA 1
ATOM 595 C C . LEU A 1 79 ? 2.989 -10.275 -10.620 1.00 89.50 79 LEU A C 1
ATOM 597 O O . LEU A 1 79 ? 2.098 -9.446 -10.413 1.00 89.50 79 LEU A O 1
ATOM 601 N N . GLY A 1 80 ? 4.253 -9.902 -10.839 1.00 87.12 80 GLY A N 1
ATOM 602 C CA . GLY A 1 80 ? 4.759 -8.532 -10.714 1.00 87.12 80 GLY A CA 1
ATOM 603 C C . GLY A 1 80 ? 3.916 -7.453 -11.414 1.00 87.12 80 GLY A C 1
ATOM 604 O O . GLY A 1 80 ? 3.609 -6.431 -10.789 1.00 87.12 80 GLY A O 1
ATOM 605 N N . PRO A 1 81 ? 3.471 -7.638 -12.675 1.00 90.06 81 PRO A N 1
ATOM 606 C CA . PRO A 1 81 ? 2.628 -6.657 -13.361 1.00 90.06 81 PRO A CA 1
ATOM 607 C C . PRO A 1 81 ? 1.275 -6.410 -12.683 1.00 90.06 81 PRO A C 1
ATOM 609 O O . PRO A 1 81 ? 0.801 -5.268 -12.660 1.00 90.06 81 PRO A O 1
ATOM 612 N N . ASP A 1 82 ? 0.652 -7.455 -12.138 1.00 94.31 82 ASP A N 1
ATOM 613 C CA . ASP A 1 82 ? -0.643 -7.353 -11.465 1.00 94.31 82 ASP A CA 1
ATOM 614 C C . ASP A 1 82 ? -0.482 -6.819 -10.038 1.00 94.31 82 ASP A C 1
ATOM 616 O O . ASP A 1 82 ? -1.249 -5.949 -9.629 1.00 94.31 82 ASP A O 1
ATOM 620 N N . VAL A 1 83 ? 0.589 -7.197 -9.336 1.00 94.31 83 VAL A N 1
ATOM 621 C CA . VAL A 1 83 ? 0.972 -6.619 -8.036 1.00 94.31 83 VAL A CA 1
ATOM 622 C C . VAL A 1 83 ? 1.230 -5.122 -8.163 1.00 94.31 83 VAL A C 1
ATOM 624 O O . VAL A 1 83 ? 0.688 -4.319 -7.402 1.00 94.31 83 VAL A O 1
ATOM 627 N N . GLY A 1 84 ? 1.997 -4.714 -9.174 1.00 93.88 84 GLY A N 1
ATOM 628 C CA . GLY A 1 84 ? 2.214 -3.306 -9.474 1.00 93.88 84 GLY A CA 1
ATOM 629 C C . GLY A 1 84 ? 0.900 -2.567 -9.736 1.00 93.88 84 GLY A C 1
ATOM 630 O O . GLY A 1 84 ? 0.729 -1.451 -9.250 1.00 93.88 84 GLY A O 1
ATOM 631 N N . ARG A 1 85 ? -0.040 -3.177 -10.475 1.00 94.38 85 ARG A N 1
ATOM 632 C CA . ARG A 1 85 ? -1.354 -2.583 -10.774 1.00 94.38 85 ARG A CA 1
ATOM 633 C C . ARG A 1 85 ? -2.221 -2.449 -9.522 1.00 94.38 85 ARG A C 1
ATOM 635 O O . ARG A 1 85 ? -2.786 -1.377 -9.322 1.00 94.38 85 ARG A O 1
ATOM 642 N N . ALA A 1 86 ? -2.288 -3.483 -8.690 1.00 95.62 86 ALA A N 1
ATOM 643 C CA . ALA A 1 86 ? -3.065 -3.485 -7.453 1.00 95.62 86 ALA A CA 1
ATOM 644 C C . ALA A 1 86 ? -2.537 -2.459 -6.434 1.00 95.62 86 ALA A C 1
ATOM 646 O O . ALA A 1 86 ? -3.309 -1.889 -5.664 1.00 95.62 86 ALA A O 1
ATOM 647 N N . LEU A 1 87 ? -1.227 -2.177 -6.453 1.00 94.94 87 LEU A N 1
ATOM 648 C CA . LEU A 1 87 ? -0.582 -1.209 -5.557 1.00 94.94 87 LEU A CA 1
ATOM 649 C C . LEU A 1 87 ? -0.439 0.206 -6.152 1.00 94.94 87 LEU A C 1
ATOM 651 O O . LEU A 1 87 ? -0.161 1.162 -5.426 1.00 94.94 87 LEU A O 1
ATOM 655 N N . GLU A 1 88 ? -0.690 0.379 -7.451 1.00 94.00 88 GLU A N 1
ATOM 656 C CA . GLU A 1 88 ? -0.681 1.673 -8.147 1.00 94.00 88 GLU A CA 1
ATOM 657 C C . GLU A 1 88 ? -1.562 2.766 -7.506 1.00 94.00 88 GLU A C 1
ATOM 659 O O . GLU A 1 88 ? -1.134 3.929 -7.517 1.00 94.00 88 GLU A O 1
ATOM 664 N N . PRO A 1 89 ? -2.728 2.459 -6.892 1.00 92.31 89 PRO A N 1
ATOM 665 C CA . PRO A 1 89 ? -3.526 3.441 -6.161 1.00 92.31 89 PRO A CA 1
ATOM 666 C C . PRO A 1 89 ? -2.727 4.239 -5.120 1.00 92.31 89 PRO A C 1
ATOM 668 O O . PRO A 1 89 ? -2.966 5.439 -4.967 1.00 92.31 89 PRO A O 1
ATOM 671 N N . LEU A 1 90 ? -1.710 3.649 -4.481 1.00 91.94 90 LEU A N 1
ATOM 672 C CA . LEU A 1 90 ? -0.857 4.352 -3.509 1.00 91.94 90 LEU A CA 1
ATOM 673 C C . LEU A 1 90 ? -0.122 5.540 -4.128 1.00 91.94 90 LEU A C 1
ATOM 675 O O . LEU A 1 90 ? -0.013 6.606 -3.520 1.00 91.94 90 LEU A O 1
ATOM 679 N N . LEU A 1 91 ? 0.325 5.395 -5.377 1.00 90.81 91 LEU A N 1
ATOM 680 C CA . LEU A 1 91 ? 1.005 6.458 -6.120 1.00 90.81 91 LEU A CA 1
ATOM 681 C C . LEU A 1 91 ? 0.054 7.637 -6.375 1.00 90.81 91 LEU A C 1
ATOM 683 O O . LEU A 1 91 ? 0.469 8.793 -6.460 1.00 90.81 91 LEU A O 1
ATOM 687 N N . ARG A 1 92 ? -1.251 7.366 -6.435 1.00 87.88 92 ARG A N 1
ATOM 688 C CA . ARG A 1 92 ? -2.305 8.374 -6.593 1.00 87.88 92 ARG A CA 1
ATOM 689 C C . ARG A 1 92 ? -2.870 8.875 -5.269 1.00 87.88 92 ARG A C 1
ATOM 691 O O . ARG A 1 92 ? -3.825 9.645 -5.293 1.00 87.88 92 ARG A O 1
ATOM 698 N N . GLY A 1 93 ? -2.307 8.467 -4.134 1.00 85.75 93 GLY A N 1
ATOM 699 C CA . GLY A 1 93 ? -2.916 8.760 -2.845 1.00 85.75 93 GLY A CA 1
ATOM 700 C C . GLY A 1 93 ? -4.337 8.192 -2.781 1.00 85.75 93 GLY A C 1
ATOM 701 O O . GLY A 1 93 ? -5.294 8.899 -2.486 1.00 85.75 93 GLY A O 1
ATOM 702 N N . GLN A 1 94 ? -4.502 6.920 -3.116 1.00 88.00 94 GLN A N 1
ATOM 703 C CA . GLN A 1 94 ? -5.751 6.189 -2.949 1.00 88.00 94 GLN A CA 1
ATOM 704 C C . GLN A 1 94 ? -5.511 4.969 -2.060 1.00 88.00 94 GLN A C 1
ATOM 706 O O . GLN A 1 94 ? -4.397 4.453 -1.987 1.00 88.00 94 GLN A O 1
ATOM 711 N N . ARG A 1 95 ? -6.573 4.535 -1.376 1.00 88.50 95 ARG A N 1
ATOM 712 C CA . ARG A 1 95 ? -6.573 3.322 -0.549 1.00 88.50 95 ARG A CA 1
ATOM 713 C C . ARG A 1 95 ? -6.391 2.098 -1.449 1.00 88.50 95 ARG A C 1
ATOM 715 O O . ARG A 1 95 ? -6.904 2.091 -2.570 1.00 88.50 95 ARG A O 1
ATOM 722 N N . LEU A 1 96 ? -5.720 1.071 -0.938 1.00 92.38 96 LEU A N 1
ATOM 723 C CA . LEU A 1 96 ? -5.629 -0.221 -1.617 1.00 92.38 96 LEU A CA 1
ATOM 724 C C . LEU A 1 96 ? -6.986 -0.935 -1.627 1.00 92.38 96 LEU A C 1
ATOM 726 O O . LEU A 1 96 ? -7.729 -0.881 -0.642 1.00 92.38 96 LEU A O 1
ATOM 730 N N . ASP A 1 97 ? -7.289 -1.649 -2.713 1.00 93.44 97 ASP A N 1
ATOM 731 C CA . ASP A 1 97 ? -8.357 -2.650 -2.704 1.00 93.44 97 ASP A CA 1
ATOM 732 C C . ASP A 1 97 ? -7.818 -3.920 -2.032 1.00 93.44 97 ASP A C 1
ATOM 734 O O . ASP A 1 97 ? -7.132 -4.738 -2.643 1.00 93.44 97 ASP A O 1
ATOM 738 N N . LEU A 1 98 ? -8.110 -4.070 -0.738 1.00 91.88 98 LEU A N 1
ATOM 739 C CA . LEU A 1 98 ? -7.622 -5.194 0.064 1.00 91.88 98 LEU A CA 1
ATOM 740 C C . LEU A 1 98 ? -8.067 -6.553 -0.485 1.00 91.88 98 LEU A C 1
ATOM 742 O O . LEU A 1 98 ? -7.390 -7.548 -0.237 1.00 91.88 98 LEU A O 1
ATOM 746 N N . ARG A 1 99 ? -9.187 -6.614 -1.216 1.00 94.56 99 ARG A N 1
ATOM 747 C CA . ARG A 1 99 ? -9.662 -7.861 -1.816 1.00 94.56 99 ARG A CA 1
ATOM 748 C C . ARG A 1 99 ? -8.791 -8.250 -3.007 1.00 94.56 99 ARG A C 1
ATOM 750 O O . ARG A 1 99 ? -8.346 -9.388 -3.060 1.00 94.56 99 ARG A O 1
ATOM 757 N N . GLU A 1 100 ? -8.503 -7.307 -3.902 1.00 95.75 100 GLU A N 1
ATOM 758 C CA . GLU A 1 100 ? -7.611 -7.540 -5.050 1.00 95.75 100 GLU A CA 1
ATOM 759 C C . GLU A 1 100 ? -6.204 -7.942 -4.583 1.00 95.75 100 GLU A C 1
ATOM 761 O O . GLU A 1 100 ? -5.638 -8.922 -5.062 1.00 95.75 100 GLU A O 1
ATOM 766 N N . VAL A 1 101 ? -5.656 -7.242 -3.582 1.00 96.00 101 VAL A N 1
ATOM 767 C CA . VAL A 1 101 ? -4.331 -7.581 -3.035 1.00 96.00 101 VAL A CA 1
ATOM 768 C C . VAL A 1 101 ? -4.342 -8.951 -2.344 1.00 96.00 101 VAL A C 1
ATOM 770 O O . VAL A 1 101 ? -3.364 -9.688 -2.451 1.00 96.00 101 VAL A O 1
ATOM 773 N N . ARG A 1 102 ? -5.440 -9.325 -1.670 1.00 95.00 102 ARG A N 1
ATOM 774 C CA . ARG A 1 102 ? -5.600 -10.659 -1.067 1.00 95.00 102 ARG A CA 1
ATOM 775 C C . ARG A 1 102 ? -5.582 -11.761 -2.117 1.00 95.00 102 ARG A C 1
ATOM 777 O O . ARG A 1 102 ? -4.852 -12.726 -1.936 1.00 95.00 102 ARG A O 1
ATOM 784 N N . GLU A 1 103 ? -6.339 -11.608 -3.199 1.00 94.81 103 GLU A N 1
ATOM 785 C CA . GLU A 1 103 ? -6.387 -12.591 -4.291 1.00 94.81 103 GLU A CA 1
ATOM 786 C C . GLU A 1 103 ? -4.985 -12.837 -4.882 1.00 94.81 103 GLU A C 1
ATOM 788 O O . GLU A 1 103 ? -4.598 -13.979 -5.125 1.00 94.81 103 GLU A O 1
ATOM 793 N N . LEU A 1 104 ? -4.180 -11.781 -5.034 1.00 95.12 104 LEU A N 1
ATOM 794 C CA . LEU A 1 104 ? -2.793 -11.894 -5.493 1.00 95.12 104 LEU A CA 1
ATOM 795 C C . LEU A 1 104 ? -1.861 -12.540 -4.452 1.00 95.12 104 LEU A C 1
ATOM 797 O O . LEU A 1 104 ? -0.960 -13.290 -4.817 1.00 95.12 104 LEU A O 1
ATOM 801 N N . PHE A 1 105 ? -2.073 -12.286 -3.158 1.00 93.50 105 PHE A N 1
ATOM 802 C CA . PHE A 1 105 ? -1.346 -12.984 -2.093 1.00 93.50 105 PHE A CA 1
ATOM 803 C C . PHE A 1 105 ? -1.673 -14.479 -2.072 1.00 93.50 105 PHE A C 1
ATOM 805 O O . PHE A 1 105 ? -0.770 -15.300 -1.931 1.00 93.50 105 PHE A O 1
ATOM 812 N N . GLU A 1 106 ? -2.948 -14.839 -2.235 1.00 94.44 106 GLU A N 1
ATOM 813 C CA . GLU A 1 106 ? -3.392 -16.233 -2.337 1.00 94.44 106 GLU A CA 1
ATOM 814 C C . GLU A 1 106 ? -2.764 -16.918 -3.559 1.00 94.44 106 GLU A C 1
ATOM 816 O O . GLU A 1 106 ? -2.267 -18.038 -3.450 1.00 94.44 106 GLU A O 1
ATOM 821 N N . ALA A 1 107 ? -2.676 -16.215 -4.695 1.00 92.69 107 ALA A N 1
ATOM 822 C CA . ALA A 1 107 ? -1.953 -16.690 -5.876 1.00 92.69 107 ALA A CA 1
ATOM 823 C C . ALA A 1 107 ? -0.445 -16.889 -5.620 1.00 92.69 107 ALA A C 1
ATOM 825 O O . ALA A 1 107 ? 0.148 -17.813 -6.173 1.00 92.69 107 ALA A O 1
ATOM 826 N N . ALA A 1 108 ? 0.159 -16.083 -4.741 1.00 92.19 108 ALA A N 1
ATOM 827 C CA . ALA A 1 108 ? 1.542 -16.239 -4.280 1.00 92.19 108 ALA A CA 1
ATOM 828 C C . ALA A 1 108 ? 1.726 -17.331 -3.201 1.00 92.19 108 ALA A C 1
ATOM 830 O O . ALA A 1 108 ? 2.830 -17.507 -2.684 1.00 92.19 108 ALA A O 1
ATOM 831 N N . GLY A 1 109 ? 0.666 -18.068 -2.848 1.00 92.31 109 GLY A N 1
ATOM 832 C CA . GLY A 1 109 ? 0.714 -19.184 -1.899 1.00 92.31 109 GLY A CA 1
ATOM 833 C C . GLY A 1 109 ? 0.302 -18.841 -0.465 1.00 92.31 109 GLY A C 1
ATOM 834 O O . GLY A 1 109 ? 0.496 -19.662 0.430 1.00 92.31 109 GLY A O 1
ATOM 835 N N . TYR A 1 110 ? -0.267 -17.659 -0.217 1.00 92.75 110 TYR A N 1
ATOM 836 C CA . TYR A 1 110 ? -0.875 -17.347 1.077 1.00 92.75 110 TYR A CA 1
ATOM 837 C C . TYR A 1 110 ? -2.140 -18.187 1.307 1.00 92.75 110 TYR A C 1
ATOM 839 O O . TYR A 1 110 ? -3.099 -18.095 0.544 1.00 92.75 110 TYR A O 1
ATOM 847 N N . ASP A 1 111 ? -2.182 -18.943 2.405 1.00 92.12 111 ASP A N 1
ATOM 848 C CA . ASP A 1 111 ? -3.409 -19.555 2.921 1.00 92.12 111 ASP A CA 1
ATOM 849 C C . ASP A 1 111 ? -3.615 -19.113 4.385 1.00 92.12 111 ASP A C 1
ATOM 851 O O . ASP A 1 111 ? -2.752 -19.360 5.237 1.00 92.12 111 ASP A O 1
ATOM 855 N N . PRO A 1 112 ? -4.752 -18.474 4.729 1.00 88.56 112 PRO A N 1
ATOM 856 C CA . PRO A 1 112 ? -5.049 -18.074 6.105 1.00 88.56 112 PRO A CA 1
ATOM 857 C C . PRO A 1 112 ? -5.100 -19.256 7.087 1.00 88.56 112 PRO A C 1
ATOM 859 O O . PRO A 1 112 ? -4.985 -19.049 8.293 1.00 88.56 112 PRO A O 1
ATOM 862 N N . LYS A 1 113 ? -5.267 -20.495 6.607 1.00 89.44 113 LYS A N 1
ATOM 863 C CA . LYS A 1 113 ? -5.207 -21.701 7.447 1.00 89.44 113 LYS A CA 1
ATOM 864 C C . LYS A 1 113 ? -3.781 -22.117 7.785 1.00 89.44 113 LYS A C 1
ATOM 866 O O . LYS A 1 113 ? -3.577 -22.701 8.845 1.00 89.44 113 LYS A O 1
ATOM 871 N N . THR A 1 114 ? -2.823 -21.862 6.896 1.00 84.88 114 THR A N 1
ATOM 872 C CA . THR A 1 114 ? -1.408 -22.209 7.105 1.00 84.88 114 THR A CA 1
ATOM 873 C C . THR A 1 114 ? -0.622 -21.077 7.759 1.00 84.88 114 THR A C 1
ATOM 875 O O . THR A 1 114 ? 0.451 -21.325 8.293 1.00 84.88 114 THR A O 1
ATOM 878 N N . LEU A 1 115 ? -1.147 -19.848 7.716 1.00 85.94 115 LEU A N 1
ATOM 879 C CA . LEU A 1 115 ? -0.593 -18.662 8.374 1.00 85.94 115 LEU A CA 1
ATOM 880 C C . LEU A 1 115 ? -1.654 -17.974 9.254 1.00 85.94 115 LEU A C 1
ATOM 882 O O . LEU A 1 115 ? -2.007 -16.817 9.001 1.00 85.94 115 LEU A O 1
ATOM 886 N N . PRO A 1 116 ? -2.185 -18.656 10.289 1.00 78.62 116 PRO A N 1
ATOM 887 C CA . PRO A 1 116 ? -3.222 -18.092 11.153 1.00 78.62 116 PRO A CA 1
ATOM 888 C C . PRO A 1 116 ? -2.729 -16.881 11.958 1.00 78.62 116 PRO A C 1
ATOM 890 O O . PRO A 1 116 ? -3.533 -16.029 12.332 1.00 78.62 116 PRO A O 1
ATOM 893 N N . GLY A 1 117 ? -1.417 -16.782 12.206 1.00 77.62 117 GLY A N 1
ATOM 894 C CA . GLY A 1 117 ? -0.800 -15.643 12.887 1.00 77.62 117 GLY A CA 1
ATOM 895 C C . GLY A 1 117 ? -0.784 -14.344 12.071 1.00 77.62 117 GLY A C 1
ATOM 896 O O . GLY A 1 117 ? -0.564 -13.274 12.641 1.00 77.62 117 GLY A O 1
ATOM 897 N N . LEU A 1 118 ? -1.040 -14.400 10.757 1.00 85.50 118 LEU A N 1
ATOM 898 C CA . LEU A 1 118 ? -1.045 -13.214 9.906 1.00 85.50 118 LEU A CA 1
ATOM 899 C C . LEU A 1 118 ? -2.428 -12.553 9.867 1.00 85.50 118 LEU A C 1
ATOM 901 O O . LEU A 1 118 ? -3.312 -12.956 9.108 1.00 85.50 118 LEU A O 1
ATOM 905 N N . ASP A 1 119 ? -2.574 -11.446 10.593 1.00 90.56 119 ASP A N 1
ATOM 906 C CA . ASP A 1 119 ? -3.660 -10.492 10.355 1.00 90.56 119 ASP A CA 1
ATOM 907 C C . ASP A 1 119 ? -3.377 -9.701 9.066 1.00 90.56 119 ASP A C 1
ATOM 909 O O . ASP A 1 119 ? -2.757 -8.634 9.074 1.00 90.56 119 ASP A O 1
ATOM 913 N N . PHE A 1 120 ? -3.798 -10.276 7.937 1.00 90.81 120 PHE A N 1
ATOM 914 C CA . PHE A 1 120 ? -3.528 -9.757 6.596 1.00 90.81 120 PHE A CA 1
ATOM 915 C C . PHE A 1 120 ? -3.989 -8.308 6.405 1.00 90.81 120 PHE A C 1
ATOM 917 O O . PHE A 1 120 ? -3.258 -7.482 5.858 1.00 90.81 120 PHE A O 1
ATOM 924 N N . GLU A 1 121 ? -5.197 -7.977 6.868 1.00 91.44 121 GLU A N 1
ATOM 925 C CA . GLU A 1 121 ? -5.754 -6.635 6.689 1.00 91.44 121 GLU A CA 1
ATOM 926 C C . GLU A 1 121 ? -4.965 -5.614 7.496 1.00 91.44 121 GLU A C 1
ATOM 928 O O . GLU A 1 121 ? -4.606 -4.552 6.984 1.00 91.44 121 GLU A O 1
ATOM 933 N N . ARG A 1 122 ? -4.632 -5.947 8.745 1.00 91.31 122 ARG A N 1
ATOM 934 C CA . ARG A 1 122 ? -3.826 -5.073 9.592 1.00 91.31 122 ARG A CA 1
ATOM 935 C C . ARG A 1 122 ? -2.404 -4.912 9.056 1.00 91.31 122 ARG A C 1
ATOM 937 O O . ARG A 1 122 ? -1.872 -3.803 9.108 1.00 91.31 122 ARG A O 1
ATOM 944 N N . ALA A 1 123 ? -1.809 -5.974 8.513 1.00 93.50 123 ALA A N 1
ATOM 945 C CA . ALA A 1 123 ? -0.496 -5.932 7.877 1.00 93.50 123 ALA A CA 1
ATOM 946 C C . ALA A 1 123 ? -0.498 -5.018 6.638 1.00 93.50 123 ALA A C 1
ATOM 948 O O . ALA A 1 123 ? 0.356 -4.137 6.531 1.00 93.50 123 ALA A O 1
ATOM 949 N N . LEU A 1 124 ? -1.491 -5.139 5.749 1.00 94.19 124 LEU A N 1
ATOM 950 C CA . LEU A 1 124 ? -1.617 -4.255 4.583 1.00 94.19 124 LEU A CA 1
ATOM 951 C C . LEU A 1 124 ? -1.928 -2.803 4.957 1.00 94.19 124 LEU A C 1
ATOM 953 O O . LEU A 1 124 ? -1.411 -1.881 4.327 1.00 94.19 124 LEU A O 1
ATOM 957 N N . LEU A 1 125 ? -2.730 -2.571 5.996 1.00 91.25 125 LEU A N 1
ATOM 958 C CA . LEU A 1 125 ? -2.960 -1.220 6.509 1.00 91.25 125 LEU A CA 1
ATOM 959 C C . LEU A 1 125 ? -1.675 -0.602 7.072 1.00 91.25 125 LEU A C 1
ATOM 961 O O . LEU A 1 125 ? -1.436 0.592 6.880 1.00 91.25 125 LEU A O 1
ATOM 965 N N . ALA A 1 126 ? -0.836 -1.399 7.737 1.00 93.25 126 ALA A N 1
ATOM 966 C CA . ALA A 1 126 ? 0.474 -0.959 8.205 1.00 93.25 126 ALA A CA 1
ATOM 967 C C . ALA A 1 126 ? 1.427 -0.668 7.037 1.00 93.25 126 ALA A C 1
ATOM 969 O O . ALA A 1 126 ? 2.097 0.364 7.055 1.00 93.25 126 ALA A O 1
ATOM 970 N N . PHE A 1 127 ? 1.423 -1.513 5.999 1.00 95.69 127 PHE A N 1
ATOM 971 C CA . PHE A 1 127 ? 2.151 -1.270 4.753 1.00 95.69 127 PHE A CA 1
ATOM 972 C C . PHE A 1 127 ? 1.758 0.068 4.122 1.00 95.69 127 PHE A C 1
ATOM 974 O O . PHE A 1 127 ? 2.614 0.921 3.886 1.00 95.69 127 PHE A O 1
ATOM 981 N N . GLU A 1 128 ? 0.459 0.273 3.889 1.00 93.69 128 GLU A N 1
ATOM 982 C CA . GLU A 1 128 ? -0.073 1.497 3.297 1.00 93.69 128 GLU A CA 1
ATOM 983 C C . GLU A 1 128 ? 0.305 2.724 4.136 1.00 93.69 128 GLU A C 1
ATOM 985 O O . GLU A 1 128 ? 0.754 3.732 3.585 1.00 93.69 128 GLU A O 1
ATOM 990 N N . GLY A 1 129 ? 0.163 2.638 5.462 1.00 90.06 129 GLY A N 1
ATOM 991 C CA . GLY A 1 129 ? 0.520 3.712 6.385 1.00 90.06 129 GLY A CA 1
ATOM 992 C C . GLY A 1 129 ? 2.008 4.063 6.335 1.00 90.06 129 GLY A C 1
ATOM 993 O O . GLY A 1 129 ? 2.349 5.238 6.190 1.00 90.06 129 GLY A O 1
ATOM 994 N N . GLY A 1 130 ? 2.885 3.057 6.397 1.00 93.94 130 GLY A N 1
ATOM 995 C CA . GLY A 1 130 ? 4.337 3.233 6.336 1.00 93.94 130 GLY A CA 1
ATOM 996 C C . GLY A 1 130 ? 4.807 3.794 4.994 1.00 93.94 130 GLY A C 1
ATOM 997 O O . GLY A 1 130 ? 5.558 4.769 4.963 1.00 93.94 130 GLY A O 1
ATOM 998 N N . PHE A 1 131 ? 4.303 3.242 3.884 1.00 94.81 131 PHE A N 1
ATOM 999 C CA . PHE A 1 131 ? 4.596 3.734 2.536 1.00 94.81 131 PHE A CA 1
ATOM 1000 C C . PHE A 1 131 ? 4.208 5.201 2.392 1.00 94.81 131 PHE A C 1
ATOM 1002 O O . PHE A 1 131 ? 4.990 6.032 1.928 1.00 94.81 131 PHE A O 1
ATOM 1009 N N . SER A 1 132 ? 2.985 5.518 2.806 1.00 90.75 132 SER A N 1
ATOM 1010 C CA . SER A 1 132 ? 2.425 6.847 2.650 1.00 90.75 132 SER A CA 1
ATOM 1011 C C . SER A 1 132 ? 3.215 7.847 3.513 1.00 90.75 132 SER A C 1
ATOM 1013 O O . SER A 1 132 ? 3.590 8.911 3.016 1.00 90.75 132 SER A O 1
ATOM 1015 N N . ALA A 1 133 ? 3.533 7.505 4.768 1.00 89.31 133 ALA A N 1
ATOM 1016 C CA . ALA A 1 133 ? 4.273 8.387 5.672 1.00 89.31 133 ALA A CA 1
ATOM 1017 C C . ALA A 1 133 ? 5.667 8.709 5.114 1.00 89.31 133 ALA A C 1
ATOM 1019 O O . ALA A 1 133 ? 6.047 9.876 5.035 1.00 89.31 133 ALA A O 1
ATOM 1020 N N . ALA A 1 134 ? 6.375 7.695 4.612 1.00 93.75 134 ALA A N 1
ATOM 1021 C CA . ALA A 1 134 ? 7.648 7.897 3.934 1.00 93.75 134 ALA A CA 1
ATOM 1022 C C . ALA A 1 134 ? 7.496 8.767 2.675 1.00 93.75 134 ALA A C 1
ATOM 1024 O O . ALA A 1 134 ? 8.270 9.701 2.478 1.00 93.75 134 ALA A O 1
ATOM 1025 N N . ALA A 1 135 ? 6.476 8.523 1.844 1.00 92.38 135 ALA A N 1
ATOM 1026 C CA . ALA A 1 135 ? 6.231 9.304 0.630 1.00 92.38 135 ALA A CA 1
ATOM 1027 C C . ALA A 1 135 ? 5.951 10.787 0.919 1.00 92.38 135 ALA A C 1
ATOM 1029 O O . ALA A 1 135 ? 6.318 11.647 0.117 1.00 92.38 135 ALA A O 1
ATOM 1030 N N . PHE A 1 136 ? 5.333 11.098 2.060 1.00 88.31 136 PHE A N 1
ATOM 1031 C CA . PHE A 1 136 ? 5.121 12.473 2.504 1.00 88.31 136 PHE A CA 1
ATOM 1032 C C . PHE A 1 136 ? 6.447 13.200 2.774 1.00 88.31 136 PHE A C 1
ATOM 1034 O O . PHE A 1 136 ? 6.616 14.346 2.349 1.00 88.31 136 PHE A O 1
ATOM 1041 N N . GLU A 1 137 ? 7.406 12.523 3.407 1.00 90.62 137 GLU A N 1
ATOM 1042 C CA . GLU A 1 137 ? 8.731 13.072 3.721 1.00 90.62 137 GLU A CA 1
ATOM 1043 C C . GLU A 1 137 ? 9.634 13.217 2.483 1.00 90.62 137 GLU A C 1
ATOM 1045 O O . GLU A 1 137 ? 10.529 14.065 2.454 1.00 90.62 137 GLU A O 1
ATOM 1050 N N . GLN A 1 138 ? 9.396 12.433 1.425 1.00 93.12 138 GLN A N 1
ATOM 1051 C CA . GLN A 1 138 ? 10.156 12.514 0.175 1.00 93.12 138 GLN A CA 1
ATOM 1052 C C . GLN A 1 138 ? 9.689 13.685 -0.709 1.00 93.12 138 GLN A C 1
ATOM 1054 O O . GLN A 1 138 ? 8.914 13.513 -1.653 1.00 93.12 138 GLN A O 1
ATOM 1059 N N . THR A 1 139 ? 10.227 14.883 -0.471 1.00 90.75 139 THR A N 1
ATOM 1060 C CA . THR A 1 139 ? 9.900 16.099 -1.249 1.00 90.75 139 THR A CA 1
ATOM 1061 C C . THR A 1 139 ? 10.122 15.953 -2.758 1.00 90.75 139 THR A C 1
ATOM 1063 O O . THR A 1 139 ? 9.365 16.507 -3.551 1.00 90.75 139 THR A O 1
ATOM 1066 N N . VAL A 1 140 ? 11.097 15.145 -3.185 1.00 94.00 140 VAL A N 1
ATOM 1067 C CA . VAL A 1 140 ? 11.382 14.864 -4.607 1.00 94.00 140 VAL A CA 1
ATOM 1068 C C . VAL A 1 140 ? 10.256 14.112 -5.331 1.00 94.00 140 VAL A C 1
ATOM 1070 O O . VAL A 1 140 ? 10.190 14.123 -6.562 1.00 94.00 140 VAL A O 1
ATOM 1073 N N . LEU A 1 141 ? 9.354 13.467 -4.585 1.00 89.81 141 LEU A N 1
ATOM 1074 C CA . LEU A 1 141 ? 8.176 12.780 -5.123 1.00 89.81 141 LEU A CA 1
ATOM 1075 C C . LEU A 1 141 ? 6.934 13.684 -5.155 1.00 89.81 141 LEU A C 1
ATOM 1077 O O . LEU A 1 141 ? 5.917 13.310 -5.753 1.00 89.81 141 LEU A O 1
ATOM 1081 N N . HIS A 1 142 ? 7.000 14.879 -4.555 1.00 87.19 142 HIS A N 1
ATOM 1082 C CA . HIS A 1 142 ? 5.883 15.821 -4.543 1.00 87.19 142 HIS A CA 1
ATOM 1083 C C . HIS A 1 142 ? 5.532 16.242 -5.978 1.00 87.19 142 HIS A C 1
ATOM 1085 O O . HIS A 1 142 ? 6.390 16.609 -6.779 1.00 87.19 142 HIS A O 1
ATOM 1091 N N . GLY A 1 143 ? 4.246 16.154 -6.323 1.00 81.19 143 GLY A N 1
ATOM 1092 C CA . GLY A 1 143 ? 3.728 16.463 -7.663 1.00 81.19 143 GLY A CA 1
ATOM 1093 C C . GLY A 1 143 ? 3.640 15.268 -8.620 1.00 81.19 143 GLY A C 1
ATOM 1094 O O . GLY A 1 143 ? 2.862 15.329 -9.575 1.00 81.19 143 GLY A O 1
ATOM 1095 N N . GLU A 1 144 ? 4.356 14.176 -8.339 1.00 83.75 144 GLU A N 1
ATOM 1096 C CA . GLU A 1 144 ? 4.226 12.906 -9.070 1.00 83.75 144 GLU A CA 1
ATOM 1097 C C . GLU A 1 144 ? 3.401 11.888 -8.287 1.00 83.75 144 GLU A C 1
ATOM 1099 O O . GLU A 1 144 ? 2.549 11.218 -8.870 1.00 83.75 144 GLU A O 1
ATOM 1104 N N . ILE A 1 145 ? 3.593 11.836 -6.965 1.00 81.19 145 ILE A N 1
ATOM 1105 C CA . ILE A 1 145 ? 2.757 11.048 -6.062 1.00 81.19 145 ILE A CA 1
ATOM 1106 C C . ILE A 1 145 ? 1.771 11.981 -5.355 1.00 81.19 145 ILE A C 1
ATOM 1108 O O . ILE A 1 145 ? 2.134 12.979 -4.723 1.00 81.19 145 ILE A O 1
ATOM 1112 N N . GLN A 1 146 ? 0.485 11.653 -5.450 1.00 74.69 146 GLN A N 1
ATOM 1113 C CA . GLN A 1 146 ? -0.591 12.402 -4.792 1.00 74.69 146 GLN A CA 1
ATOM 1114 C C . GLN A 1 146 ? -0.761 12.031 -3.306 1.00 74.69 146 GLN A C 1
ATOM 1116 O O . GLN A 1 146 ? -1.745 12.428 -2.691 1.00 74.69 146 GLN A O 1
ATOM 1121 N N . ALA A 1 147 ? 0.209 11.342 -2.691 1.00 60.84 147 ALA A N 1
ATOM 1122 C CA . ALA A 1 147 ? 0.160 10.936 -1.281 1.00 60.84 147 ALA A CA 1
ATOM 1123 C C . ALA A 1 147 ? -0.095 12.115 -0.321 1.00 60.84 147 ALA A C 1
ATOM 1125 O O . ALA A 1 147 ? -0.818 11.967 0.661 1.00 60.84 147 ALA A O 1
ATOM 1126 N N . HIS A 1 148 ? 0.396 13.316 -0.643 1.00 58.12 148 HIS A N 1
ATOM 1127 C CA . HIS A 1 148 ? 0.123 14.531 0.135 1.00 58.12 148 HIS A CA 1
ATOM 1128 C C . HIS A 1 148 ? -1.384 14.858 0.276 1.00 58.12 148 HIS A C 1
ATOM 1130 O O . HIS A 1 148 ? -1.805 15.429 1.285 1.00 58.12 148 HIS A O 1
ATOM 1136 N N . LEU A 1 149 ? -2.222 14.469 -0.695 1.00 61.72 149 LEU A N 1
ATOM 1137 C CA . LEU A 1 149 ? -3.674 14.674 -0.635 1.00 61.72 149 LEU A CA 1
ATOM 1138 C C . LEU A 1 149 ? -4.352 13.734 0.370 1.00 61.72 149 LEU A C 1
ATOM 1140 O O . LEU A 1 149 ? -5.261 14.174 1.070 1.00 61.72 149 LEU A O 1
ATOM 1144 N N . LEU A 1 150 ? -3.878 12.490 0.521 1.00 61.16 150 LEU A N 1
ATOM 1145 C CA . LEU A 1 150 ? -4.371 11.609 1.586 1.00 61.16 150 LEU A CA 1
ATOM 1146 C C . LEU A 1 150 ? -3.967 12.113 2.962 1.00 61.16 150 LEU A C 1
ATOM 1148 O O . LEU A 1 150 ? -4.817 12.152 3.838 1.00 61.16 150 LEU A O 1
ATOM 1152 N N . PHE A 1 151 ? -2.719 12.540 3.167 1.00 59.38 151 PHE A N 1
ATOM 1153 C CA . PHE A 1 151 ? -2.291 13.013 4.491 1.00 59.38 151 PHE A CA 1
ATOM 1154 C C . PHE A 1 151 ? -2.950 14.310 4.915 1.00 59.38 151 PHE A C 1
ATOM 1156 O O . PHE A 1 151 ? -3.278 14.456 6.087 1.00 59.38 151 PHE A O 1
ATOM 1163 N N . SER A 1 152 ? -3.196 15.232 3.984 1.00 57.00 152 SER A N 1
ATOM 1164 C CA . SER A 1 152 ? -3.993 16.418 4.309 1.00 57.00 152 SER A CA 1
ATOM 1165 C C . SER A 1 152 ? -5.412 16.038 4.745 1.00 57.00 152 SER A C 1
ATOM 1167 O O . SER A 1 152 ? -5.918 16.601 5.710 1.00 57.00 152 SER A O 1
ATOM 1169 N N . GLN A 1 153 ? -6.034 15.031 4.121 1.00 65.81 153 GLN A N 1
ATOM 1170 C CA . GLN A 1 153 ? -7.341 14.534 4.557 1.00 65.81 153 GLN A CA 1
ATOM 1171 C C . GLN A 1 153 ? -7.278 13.756 5.877 1.00 65.81 153 GLN A C 1
ATOM 1173 O O . GLN A 1 153 ? -8.138 13.944 6.734 1.00 65.81 153 GLN A O 1
ATOM 1178 N N . LEU A 1 154 ? -6.271 12.905 6.064 1.00 66.38 154 LEU A N 1
ATOM 1179 C CA . LEU A 1 154 ? -6.130 12.049 7.240 1.00 66.38 154 LEU A CA 1
ATOM 1180 C C . LEU A 1 154 ? -5.705 12.854 8.473 1.00 66.38 154 LEU A C 1
ATOM 1182 O O . LEU A 1 154 ? -6.215 12.606 9.559 1.00 66.38 154 LEU A O 1
ATOM 1186 N N . GLY A 1 155 ? -4.861 13.873 8.293 1.00 64.50 155 GLY A N 1
ATOM 1187 C CA . GLY A 1 155 ? -4.519 14.855 9.321 1.00 64.50 155 GLY A CA 1
ATOM 1188 C C . GLY A 1 155 ? -5.745 15.643 9.774 1.00 64.50 155 GLY A C 1
ATOM 1189 O O . GLY A 1 155 ? -6.013 15.717 10.969 1.00 64.50 155 GLY A O 1
ATOM 1190 N N . VAL A 1 156 ? -6.566 16.119 8.829 1.00 69.44 156 VAL A N 1
ATOM 1191 C CA . VAL A 1 156 ? -7.851 16.764 9.152 1.00 69.44 156 VAL A CA 1
ATOM 1192 C C . VAL A 1 156 ? -8.793 15.799 9.883 1.00 69.44 156 VAL A C 1
ATOM 1194 O O . VAL A 1 156 ? -9.459 16.193 10.835 1.00 69.44 156 VAL A O 1
ATOM 1197 N N . GLN A 1 157 ? -8.849 14.521 9.495 1.00 73.56 157 GLN A N 1
ATOM 1198 C CA . GLN A 1 157 ? -9.685 13.534 10.187 1.00 73.56 157 GLN A CA 1
ATOM 1199 C C . GLN A 1 157 ? -9.190 13.198 11.597 1.00 73.56 157 GLN A C 1
ATOM 1201 O O . GLN A 1 157 ? -10.010 13.049 12.503 1.00 73.56 157 GLN A O 1
ATOM 1206 N N . GLN A 1 158 ? -7.878 13.084 11.798 1.00 69.62 158 GLN A N 1
ATOM 1207 C CA . GLN A 1 158 ? -7.290 12.871 13.119 1.00 69.62 158 GLN A CA 1
ATOM 1208 C C . GLN A 1 158 ? -7.535 14.077 14.025 1.00 69.62 158 GLN A C 1
ATOM 1210 O O . GLN A 1 158 ? -7.979 13.893 15.153 1.00 69.62 158 GLN A O 1
ATOM 1215 N N . GLU A 1 159 ? -7.366 15.295 13.509 1.00 70.00 159 GLU A N 1
ATOM 1216 C CA . GLU A 1 159 ? -7.676 16.522 14.242 1.00 70.00 159 GLU A CA 1
ATOM 1217 C C . GLU A 1 159 ? -9.157 16.572 14.650 1.00 70.00 159 GLU A C 1
ATOM 1219 O O . GLU A 1 159 ? -9.470 16.821 15.815 1.00 70.00 159 GLU A O 1
ATOM 1224 N N . ILE A 1 160 ? -10.078 16.244 13.733 1.00 74.44 160 ILE A N 1
ATOM 1225 C CA . ILE A 1 160 ? -11.514 16.149 14.040 1.00 74.44 160 ILE A CA 1
ATOM 1226 C C . ILE A 1 160 ? -11.774 15.096 15.124 1.00 74.44 160 ILE A C 1
ATOM 1228 O O . ILE A 1 160 ? -12.534 15.350 16.060 1.00 74.44 160 ILE A O 1
ATOM 1232 N N . ARG A 1 161 ? -11.160 13.912 15.024 1.00 81.75 161 ARG A N 1
ATOM 1233 C CA . ARG A 1 161 ? -11.328 12.841 16.015 1.00 81.75 161 ARG A CA 1
ATOM 1234 C C . ARG A 1 161 ? -10.828 13.276 17.390 1.00 81.75 161 ARG A C 1
ATOM 1236 O O . ARG A 1 161 ? -11.530 13.078 18.378 1.00 81.75 161 ARG A O 1
ATOM 1243 N N . ASP A 1 162 ? -9.644 13.868 17.461 1.00 73.12 162 ASP A N 1
ATOM 1244 C CA . ASP A 1 162 ? -9.029 14.269 18.722 1.00 73.12 162 ASP A CA 1
ATOM 1245 C C . ASP A 1 162 ? -9.831 15.405 19.382 1.00 73.12 162 ASP A C 1
ATOM 1247 O O . ASP A 1 162 ? -10.079 15.364 20.589 1.00 73.12 162 ASP A O 1
ATOM 1251 N N . GLN A 1 163 ? -10.366 16.342 18.589 1.00 75.94 163 GLN A N 1
ATOM 1252 C CA . GLN A 1 163 ? -11.317 17.355 19.059 1.00 75.94 163 GLN A CA 1
ATOM 1253 C C . GLN A 1 163 ? -12.626 16.741 19.582 1.00 75.94 163 GLN A C 1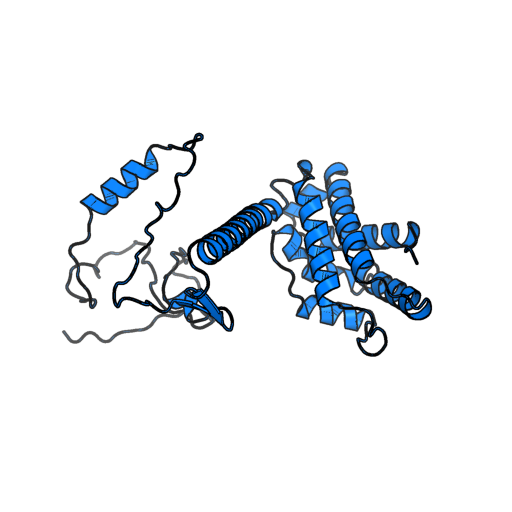
ATOM 1255 O O . GLN A 1 163 ? -13.135 17.173 20.619 1.00 75.94 163 GLN A O 1
ATOM 1260 N N . LEU A 1 164 ? -13.175 15.720 18.911 1.00 75.69 164 LEU A N 1
ATOM 1261 C CA . LEU A 1 164 ? -14.369 15.007 19.385 1.00 75.69 164 LEU A CA 1
ATOM 1262 C C . LEU A 1 164 ? -14.105 14.270 20.704 1.00 75.69 164 LEU A C 1
ATOM 1264 O O . LEU A 1 164 ? -14.931 14.338 21.615 1.00 75.69 164 LEU A O 1
ATOM 1268 N N . CYS A 1 165 ? -12.948 13.620 20.840 1.00 75.88 165 CYS A N 1
ATOM 1269 C CA . CYS A 1 165 ? -12.526 12.987 22.089 1.00 75.88 165 CYS A CA 1
ATOM 1270 C C . CYS A 1 165 ? -12.350 14.015 23.216 1.00 75.88 165 CYS A C 1
ATOM 1272 O O . CYS A 1 165 ? -12.807 13.781 24.337 1.00 75.88 165 CYS A O 1
ATOM 1274 N N . GLN A 1 166 ? -11.744 15.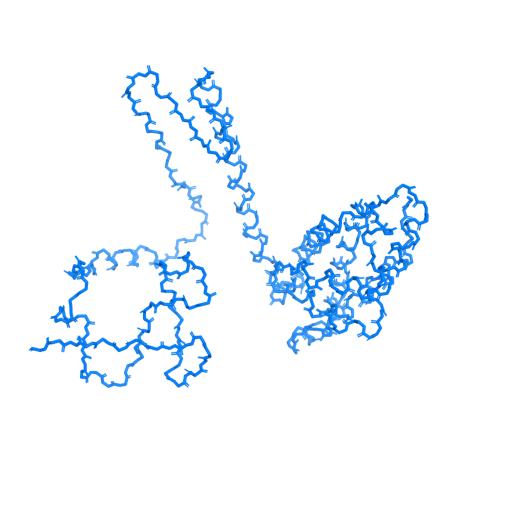172 22.929 1.00 79.12 166 GLN A N 1
ATOM 1275 C CA . GLN A 1 166 ? -11.611 16.263 23.894 1.00 79.12 166 GLN A CA 1
ATOM 1276 C C . GLN A 1 166 ? -12.984 16.773 24.349 1.00 79.12 166 GLN A C 1
ATOM 1278 O O . GLN A 1 166 ? -13.224 16.906 25.549 1.00 79.12 166 GLN A O 1
ATOM 1283 N N . LEU A 1 167 ? -13.907 16.998 23.411 1.00 81.44 167 LEU A N 1
ATOM 1284 C CA . LEU A 1 167 ? -15.263 17.460 23.705 1.00 81.44 167 LEU A CA 1
ATOM 1285 C C . LEU A 1 167 ? -16.053 16.432 24.528 1.00 81.44 167 LEU A C 1
ATOM 1287 O O . LEU A 1 167 ? -16.723 16.803 25.490 1.00 81.44 167 LEU A O 1
ATOM 1291 N N . ALA A 1 168 ? -15.934 15.141 24.210 1.00 74.88 168 ALA A N 1
ATOM 1292 C CA . ALA A 1 168 ? -16.522 14.068 25.011 1.00 74.88 168 ALA A CA 1
ATOM 1293 C C . ALA A 1 168 ? -15.956 14.052 26.442 1.00 74.88 168 ALA A C 1
ATOM 1295 O O . ALA A 1 168 ? -16.712 13.931 27.408 1.00 74.88 168 ALA A O 1
ATOM 1296 N N . GLY A 1 169 ? -14.641 14.246 26.591 1.00 78.31 169 GLY A N 1
ATOM 1297 C CA . GLY A 1 169 ? -13.984 14.370 27.891 1.00 78.31 169 GLY A CA 1
ATOM 1298 C C . GLY A 1 169 ? -14.456 15.588 28.694 1.00 78.31 169 GLY A C 1
ATOM 1299 O O . GLY A 1 169 ? -14.691 15.475 29.897 1.00 78.31 169 GLY A O 1
ATOM 1300 N N . GLU A 1 170 ? -14.640 16.743 28.048 1.00 81.25 170 GLU A N 1
ATOM 1301 C CA . GLU A 1 170 ? -15.185 17.952 28.680 1.00 81.25 170 GLU A CA 1
ATOM 1302 C C . GLU A 1 170 ? -16.640 17.751 29.138 1.00 81.25 170 GLU A C 1
ATOM 1304 O O . GLU A 1 170 ? -16.977 18.114 30.270 1.00 81.25 170 GLU A O 1
ATOM 1309 N N . LEU A 1 171 ? -17.484 17.120 28.311 1.00 71.88 171 LEU A N 1
ATOM 1310 C CA . LEU A 1 171 ? -18.881 16.800 28.642 1.00 71.88 171 LEU A CA 1
ATOM 1311 C C . LEU A 1 171 ? -18.992 15.820 29.817 1.00 71.88 171 LEU A C 1
ATOM 1313 O O . LEU A 1 171 ? -19.802 16.030 30.720 1.00 71.88 171 LEU A O 1
ATOM 1317 N N . ALA A 1 172 ? -18.144 14.788 29.848 1.00 70.69 172 ALA A N 1
ATOM 1318 C CA . ALA A 1 172 ? -18.107 13.824 30.946 1.00 70.69 172 ALA A CA 1
ATOM 1319 C C . ALA A 1 172 ? -17.728 14.478 32.289 1.00 70.69 172 ALA A C 1
ATOM 1321 O O . ALA A 1 172 ? -18.256 14.100 33.334 1.00 70.69 172 ALA A O 1
ATOM 1322 N N . ARG A 1 173 ? -16.845 15.490 32.272 1.00 74.88 173 ARG A N 1
ATOM 1323 C CA . ARG A 1 173 ? -16.431 16.233 33.478 1.00 74.88 173 ARG A CA 1
ATOM 1324 C C . ARG A 1 173 ? -17.465 17.249 33.951 1.00 74.88 173 ARG A C 1
ATOM 1326 O O . ARG A 1 173 ? -17.535 17.517 35.146 1.00 74.88 173 ARG A O 1
ATOM 1333 N N . THR A 1 174 ? -18.239 17.845 33.043 1.00 71.75 174 THR A N 1
ATOM 1334 C CA . THR A 1 174 ? -19.193 18.903 33.413 1.00 71.75 174 THR A CA 1
ATOM 1335 C C . THR A 1 174 ? -20.457 18.362 34.072 1.00 71.75 174 THR A C 1
ATOM 1337 O O . THR A 1 174 ? -21.067 19.097 34.849 1.00 71.75 174 THR A O 1
ATOM 1340 N N . ARG A 1 175 ? -20.846 17.099 33.822 1.00 58.59 175 ARG A N 1
ATOM 1341 C CA . ARG A 1 175 ? -21.984 16.442 34.491 1.00 58.59 175 ARG A CA 1
ATOM 1342 C C . ARG A 1 175 ? -21.837 14.911 34.527 1.00 58.59 175 ARG A C 1
ATOM 1344 O O . ARG A 1 175 ? -22.137 14.253 33.528 1.00 58.59 175 ARG A O 1
ATOM 1351 N N . PRO A 1 176 ? -21.470 14.316 35.676 1.00 52.44 176 PRO A N 1
ATOM 1352 C CA . PRO A 1 176 ? -21.532 12.869 35.852 1.00 52.44 176 PRO A CA 1
ATOM 1353 C C . PRO A 1 176 ? -22.982 12.393 35.649 1.00 52.44 176 PRO A C 1
ATOM 1355 O O . PRO A 1 176 ? -23.869 12.783 36.405 1.00 52.44 176 PRO A O 1
ATOM 1358 N N . GLY A 1 177 ? -23.234 11.597 34.604 1.00 59.97 177 GLY A N 1
ATOM 1359 C CA . GLY A 1 177 ? -24.530 10.949 34.354 1.00 59.97 177 GLY A CA 1
ATOM 1360 C C . GLY A 1 177 ? -25.470 11.590 33.320 1.00 59.97 177 GLY A C 1
ATOM 1361 O O . GLY A 1 177 ? -26.551 11.050 33.119 1.00 59.97 177 GLY A O 1
ATOM 1362 N N . SER A 1 178 ? -25.113 12.689 32.636 1.00 56.50 178 SER A N 1
ATOM 1363 C CA . SER A 1 178 ? -26.018 13.307 31.635 1.00 56.50 178 SER A CA 1
ATOM 1364 C C . SER A 1 178 ? -25.730 12.960 30.171 1.00 56.50 178 SER A C 1
ATOM 1366 O O . SER A 1 178 ? -26.493 13.365 29.294 1.00 56.50 178 SER A O 1
ATOM 1368 N N . VAL A 1 179 ? -24.631 12.257 29.885 1.00 50.16 179 VAL A N 1
ATOM 1369 C CA . VAL A 1 179 ? -24.260 11.836 28.526 1.00 50.16 179 VAL A CA 1
ATOM 1370 C C . VAL A 1 179 ? -23.742 10.404 28.585 1.00 50.16 179 VAL A C 1
ATOM 1372 O O . VAL A 1 179 ? -22.750 10.140 29.262 1.00 50.16 179 VAL A O 1
ATOM 1375 N N . ALA A 1 180 ? -24.413 9.496 27.880 1.00 51.31 180 ALA A N 1
ATOM 1376 C CA . ALA A 1 180 ? -23.953 8.129 27.669 1.00 51.31 180 ALA A CA 1
ATOM 1377 C C . ALA A 1 180 ? -23.653 7.921 26.177 1.00 51.31 180 ALA A C 1
ATOM 1379 O O . ALA A 1 180 ? -24.378 8.408 25.305 1.00 51.31 180 ALA A O 1
ATOM 1380 N N . LEU A 1 181 ? -22.557 7.216 25.894 1.00 41.69 181 LEU A N 1
ATOM 1381 C CA . LEU A 1 181 ? -22.235 6.705 24.565 1.00 41.69 181 LEU A CA 1
ATOM 1382 C C . LEU A 1 181 ? -22.718 5.257 24.502 1.00 41.69 181 LEU A C 1
ATOM 1384 O O . LEU A 1 181 ? -22.060 4.366 25.032 1.00 41.69 181 LEU A O 1
ATOM 1388 N N . GLU A 1 182 ? -23.855 5.024 23.852 1.00 45.91 182 GLU A N 1
ATOM 1389 C CA . GLU A 1 182 ? -24.338 3.675 23.551 1.00 45.91 182 GLU A CA 1
ATOM 1390 C C . GLU A 1 182 ? -24.205 3.419 22.048 1.00 45.91 182 GLU A C 1
ATOM 1392 O O . GLU A 1 182 ? -24.745 4.159 21.224 1.00 45.91 182 GLU A O 1
ATOM 1397 N N . ALA A 1 183 ? -23.447 2.380 21.684 1.00 40.28 183 ALA A N 1
ATOM 1398 C CA . ALA A 1 183 ? -23.329 1.874 20.311 1.00 40.28 183 ALA A CA 1
ATOM 1399 C C . ALA A 1 183 ? -23.034 2.950 19.236 1.00 40.28 183 ALA A C 1
ATOM 1401 O O . ALA A 1 183 ? -23.633 2.953 18.163 1.00 40.28 183 ALA A O 1
ATOM 1402 N N . GLY A 1 184 ? -22.126 3.892 19.518 1.00 40.62 184 GLY A N 1
ATOM 1403 C CA . GLY A 1 184 ? -21.748 4.949 18.566 1.00 40.62 184 GLY A CA 1
ATOM 1404 C C . GLY A 1 184 ? -22.754 6.101 18.448 1.00 40.62 184 GLY A C 1
ATOM 1405 O O . GLY A 1 184 ? -22.587 6.972 17.597 1.00 40.62 184 GLY A O 1
ATOM 1406 N N . THR A 1 185 ? -23.767 6.141 19.316 1.00 35.66 185 THR A N 1
ATOM 1407 C CA . THR A 1 185 ? -24.760 7.217 19.372 1.00 35.66 185 THR A CA 1
ATOM 1408 C C . THR A 1 185 ? -24.580 8.006 20.667 1.00 35.66 185 THR A C 1
ATOM 1410 O O . THR A 1 185 ? -24.513 7.433 21.753 1.00 35.66 185 THR A O 1
ATOM 1413 N N . ILE A 1 186 ? -24.486 9.335 20.565 1.00 45.72 186 ILE A N 1
ATOM 1414 C CA . ILE A 1 186 ? -24.462 10.220 21.736 1.00 45.72 186 ILE A CA 1
ATOM 1415 C C . ILE A 1 186 ? -25.911 10.438 22.174 1.00 45.72 186 ILE A C 1
ATOM 1417 O O . ILE A 1 186 ? -26.665 11.119 21.477 1.00 45.72 186 ILE A O 1
ATOM 1421 N N . VAL A 1 187 ? -26.302 9.878 23.321 1.00 48.97 187 VAL A N 1
ATOM 1422 C CA . VAL A 1 187 ? -27.635 10.078 23.905 1.00 48.97 187 VAL A CA 1
ATOM 1423 C C . VAL A 1 187 ? -27.489 10.943 25.157 1.00 48.97 187 VAL A C 1
ATOM 1425 O O . VAL A 1 187 ? -26.758 10.600 26.087 1.00 48.9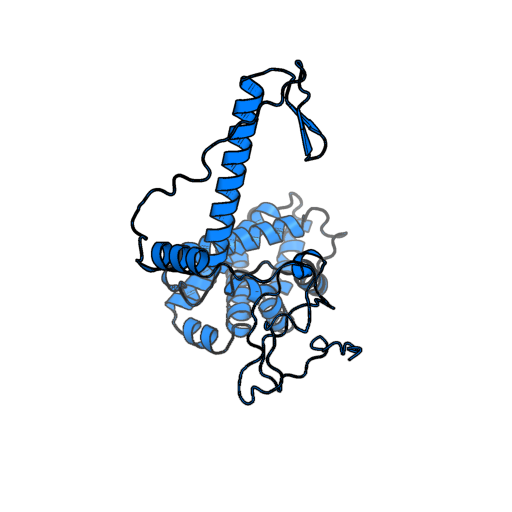7 187 VAL A O 1
ATOM 1428 N N . ALA A 1 188 ? -28.168 12.092 25.177 1.00 50.88 188 ALA A N 1
ATOM 1429 C CA . ALA A 1 188 ? -28.194 12.996 26.324 1.00 50.88 188 ALA A CA 1
ATOM 1430 C C . ALA A 1 188 ? -29.617 13.064 26.889 1.00 50.88 188 ALA A C 1
ATOM 1432 O O . ALA A 1 188 ? -30.539 13.508 26.204 1.00 50.88 188 ALA A O 1
ATOM 1433 N N . GLN A 1 189 ? -29.806 12.635 28.139 1.00 49.97 189 GLN A N 1
ATOM 1434 C CA . GLN A 1 189 ? -31.078 12.815 28.840 1.00 49.97 189 GLN A CA 1
ATOM 1435 C C . GLN A 1 189 ? -31.092 14.183 29.531 1.00 49.97 189 GLN A C 1
ATOM 1437 O O . GLN A 1 189 ? -30.244 14.494 30.370 1.00 49.97 189 GLN A O 1
ATOM 1442 N N . SER A 1 190 ? -32.063 15.025 29.163 1.00 48.78 190 SER A N 1
ATOM 1443 C CA . SER A 1 190 ? -32.305 16.299 29.845 1.00 48.78 190 SER A CA 1
ATOM 1444 C C . SER A 1 190 ? -32.979 16.031 31.188 1.00 48.78 190 SER A C 1
ATOM 1446 O O . SER A 1 190 ? -34.116 15.571 31.237 1.00 48.78 190 SER A O 1
ATOM 1448 N N . VAL A 1 191 ? -32.288 16.353 32.281 1.00 51.69 191 VAL A N 1
ATOM 1449 C CA . VAL A 1 191 ? -32.800 16.177 33.652 1.0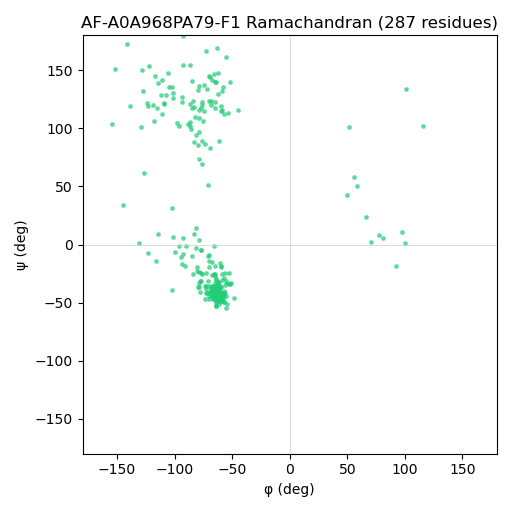0 51.69 191 VAL A CA 1
ATOM 1450 C C . VAL A 1 191 ? -33.809 17.274 34.050 1.00 51.69 191 VAL A C 1
ATOM 1452 O O . VAL A 1 191 ? -34.377 17.221 35.132 1.00 51.69 191 VAL A O 1
ATOM 1455 N N . THR A 1 192 ? -34.044 18.284 33.199 1.00 52.28 192 THR A N 1
ATOM 1456 C CA . THR A 1 192 ? -34.867 19.466 33.539 1.00 52.28 192 THR A CA 1
ATOM 1457 C C . THR A 1 192 ? -35.933 19.833 32.503 1.00 52.28 192 THR A C 1
ATOM 1459 O O . THR A 1 192 ? -36.619 20.838 32.671 1.00 52.28 192 THR A O 1
ATOM 1462 N N . GLY A 1 193 ? -36.078 19.080 31.407 1.00 49.34 193 GLY A N 1
ATOM 1463 C CA . GLY A 1 193 ? -36.982 19.447 30.307 1.00 49.34 193 GLY A CA 1
ATOM 1464 C C . GLY A 1 193 ? -36.517 20.652 29.472 1.00 49.34 193 GLY A C 1
ATOM 1465 O O . GLY A 1 193 ? -37.202 21.043 28.532 1.00 49.34 193 GLY A O 1
ATOM 1466 N N . GLN A 1 194 ? -35.342 21.225 29.761 1.00 47.28 194 GLN A N 1
ATOM 1467 C CA . GLN A 1 194 ? -34.702 22.234 28.916 1.00 47.28 194 GLN A CA 1
ATOM 1468 C C . GLN A 1 194 ? -33.584 21.610 28.079 1.00 47.28 194 GLN A C 1
ATOM 1470 O O . GLN A 1 194 ? -32.717 20.891 28.584 1.00 47.28 194 GLN A O 1
ATOM 1475 N N . GLN A 1 195 ? -33.612 21.893 26.779 1.00 45.38 195 GLN A N 1
ATOM 1476 C CA . GLN A 1 195 ? -32.554 21.540 25.843 1.00 45.38 195 GLN A CA 1
ATOM 1477 C C . GLN A 1 195 ? -31.391 22.520 26.030 1.00 45.38 195 GLN A C 1
ATOM 1479 O O . GLN A 1 195 ? -31.547 23.721 25.825 1.00 45.38 195 GLN A O 1
ATOM 1484 N N . ILE A 1 196 ? -30.220 22.022 26.424 1.00 49.72 196 ILE A N 1
ATOM 1485 C CA . ILE A 1 196 ? -29.008 22.844 26.460 1.00 49.72 196 ILE A CA 1
ATOM 1486 C C . ILE A 1 196 ? -28.378 22.779 25.071 1.00 49.72 196 ILE A C 1
ATOM 1488 O O . ILE A 1 196 ? -27.799 21.764 24.690 1.00 49.72 196 ILE A O 1
ATOM 1492 N N . VAL A 1 197 ? -28.512 23.859 24.302 1.00 47.19 197 VAL A N 1
ATOM 1493 C CA . VAL A 1 197 ? -27.821 24.021 23.019 1.00 47.19 197 VAL A CA 1
ATOM 1494 C C . VAL A 1 197 ? -26.447 24.618 23.300 1.00 47.19 197 VAL A C 1
ATOM 1496 O O . VAL A 1 197 ? -26.318 25.816 23.543 1.00 47.19 197 VAL A O 1
ATOM 1499 N N . ILE A 1 198 ? -25.405 23.787 23.282 1.00 46.22 198 ILE A N 1
ATOM 1500 C CA . ILE A 1 198 ? -24.023 24.276 23.297 1.00 46.22 198 ILE A CA 1
ATOM 1501 C C . ILE A 1 198 ? -23.669 24.667 21.862 1.00 46.22 198 ILE A C 1
ATOM 1503 O O . ILE A 1 198 ? -23.271 23.834 21.051 1.00 46.22 198 ILE A O 1
ATOM 1507 N N . GLN A 1 199 ? -23.843 25.944 21.535 1.00 37.31 199 GLN A N 1
ATOM 1508 C CA . GLN A 1 199 ? -23.366 26.513 20.280 1.00 37.31 199 GLN A CA 1
ATOM 1509 C C . GLN A 1 199 ? -21.908 26.946 20.477 1.00 37.31 199 GLN A C 1
ATOM 1511 O O . GLN A 1 199 ? -21.640 27.997 21.056 1.00 37.31 199 GLN A O 1
ATOM 1516 N N . ARG A 1 200 ? -20.948 26.129 20.026 1.00 42.00 200 ARG A N 1
ATOM 1517 C CA . ARG A 1 200 ? -19.579 26.621 19.820 1.00 42.00 200 ARG A CA 1
ATOM 1518 C C . ARG A 1 200 ? -19.486 27.269 18.437 1.00 42.00 200 ARG A C 1
ATOM 1520 O O . ARG A 1 200 ? -20.087 26.749 17.495 1.00 42.00 200 ARG A O 1
ATOM 1527 N N . PRO A 1 201 ? -18.762 28.391 18.292 1.00 38.09 201 PRO A N 1
ATOM 1528 C CA . PRO A 1 201 ? -18.498 28.953 16.978 1.00 38.09 201 PRO A CA 1
ATOM 1529 C C . PRO A 1 201 ? -17.749 27.905 16.148 1.00 38.09 201 PRO A C 1
ATOM 1531 O O . PRO A 1 201 ? -16.672 27.451 16.531 1.00 38.09 201 PRO A O 1
ATOM 1534 N N . LEU A 1 202 ? -18.352 27.488 15.034 1.00 40.22 202 LEU A N 1
ATOM 1535 C CA . LEU A 1 202 ? -17.673 26.697 14.013 1.00 40.22 202 LEU A CA 1
ATOM 1536 C C . LEU A 1 202 ? -16.476 27.516 13.532 1.00 40.22 202 LEU A C 1
ATOM 1538 O O . LEU A 1 202 ? -16.676 28.582 12.962 1.00 40.22 202 LEU A O 1
ATOM 1542 N N . PHE A 1 203 ? -15.268 27.010 13.780 1.00 42.03 203 PHE A N 1
ATOM 1543 C CA . PHE A 1 203 ? -14.011 27.497 13.216 1.00 42.03 203 PHE A CA 1
ATOM 1544 C C . PHE A 1 203 ? -13.757 29.012 13.356 1.00 42.03 203 PHE A C 1
ATOM 1546 O O . PHE A 1 203 ? -14.148 29.816 12.512 1.00 42.03 203 PHE A O 1
ATOM 1553 N N . GLN A 1 204 ? -12.925 29.407 14.323 1.00 41.94 204 GLN A N 1
ATOM 1554 C CA . GLN A 1 204 ? -11.964 30.469 14.016 1.00 41.94 204 GLN A CA 1
ATOM 1555 C C . GLN A 1 204 ? -10.864 29.818 13.180 1.00 41.94 204 GLN A C 1
ATOM 1557 O O . GLN A 1 204 ? -9.900 29.285 13.721 1.00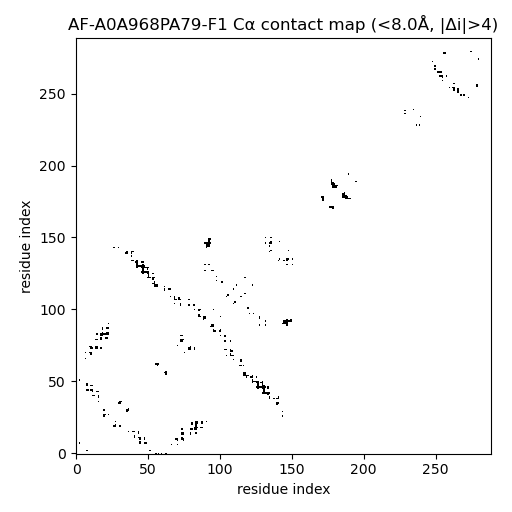 41.94 204 GLN A O 1
ATOM 1562 N N . VAL A 1 205 ? -11.037 29.806 11.854 1.00 40.69 205 VAL A N 1
ATOM 1563 C CA . VAL A 1 205 ? -9.901 29.591 10.953 1.00 40.69 205 VAL A CA 1
ATOM 1564 C C . VAL A 1 205 ? -8.907 30.685 11.306 1.00 40.69 205 VAL A C 1
ATOM 1566 O O . VAL A 1 205 ? -9.204 31.868 11.125 1.00 40.69 205 VAL A O 1
ATOM 1569 N N . SER A 1 206 ? -7.767 30.302 11.879 1.00 40.09 206 SER A N 1
ATOM 1570 C CA . SER A 1 206 ? -6.622 31.183 12.056 1.00 40.09 206 SER A CA 1
ATOM 1571 C C . SER A 1 206 ? -6.441 31.925 10.741 1.00 40.09 206 SER A C 1
ATOM 1573 O O . SER A 1 206 ? -6.208 31.298 9.710 1.00 40.09 206 SER A O 1
ATOM 1575 N N . SER A 1 207 ? -6.609 33.245 10.745 1.00 44.00 207 SER A N 1
ATOM 1576 C CA . SER A 1 207 ? -6.457 34.109 9.576 1.00 44.00 207 SER A CA 1
ATOM 1577 C C . SER A 1 207 ? -4.981 34.222 9.173 1.00 44.00 207 SER A C 1
ATOM 1579 O O . SER A 1 207 ? -4.432 35.313 9.046 1.00 44.00 207 SER A O 1
ATOM 1581 N N . GLY A 1 208 ? -4.313 33.083 9.014 1.00 43.06 208 GLY A N 1
ATOM 1582 C CA . GLY A 1 208 ? -3.022 32.944 8.380 1.00 43.06 208 GLY A CA 1
ATOM 1583 C C . GLY A 1 208 ? -3.237 32.865 6.877 1.00 43.06 208 GLY A C 1
ATOM 1584 O O . GLY A 1 208 ? -3.371 31.787 6.318 1.00 43.06 208 GLY A O 1
ATOM 1585 N N . SER A 1 209 ? -3.272 34.030 6.229 1.00 49.28 209 SER A N 1
ATOM 1586 C CA . SER A 1 209 ? -2.866 34.194 4.828 1.00 49.28 209 SER A CA 1
ATOM 1587 C C . SER A 1 209 ? -3.561 33.302 3.775 1.00 49.28 209 SER A C 1
ATOM 1589 O O . SER A 1 209 ? -2.898 32.625 2.989 1.00 49.28 209 SER A O 1
ATOM 1591 N N . ALA A 1 210 ? -4.890 33.374 3.668 1.00 44.78 210 ALA A N 1
ATOM 1592 C CA . ALA A 1 210 ? -5.599 32.958 2.448 1.00 44.78 210 ALA A CA 1
ATOM 1593 C C . ALA A 1 210 ? -6.833 33.826 2.136 1.00 44.78 210 ALA A C 1
ATOM 1595 O O . ALA A 1 210 ? -7.825 33.348 1.597 1.00 44.78 210 ALA A O 1
ATOM 1596 N N . THR A 1 211 ? -6.797 35.127 2.435 1.00 44.75 211 THR A N 1
ATOM 1597 C CA . THR A 1 211 ? -7.830 36.071 1.975 1.00 44.75 211 THR A CA 1
ATOM 1598 C C . THR A 1 211 ? -7.579 36.452 0.519 1.00 44.75 211 THR A C 1
ATOM 1600 O O . THR A 1 211 ? -7.125 37.552 0.206 1.00 44.75 211 THR A O 1
ATOM 1603 N N . GLY A 1 212 ? -7.862 35.526 -0.394 1.00 54.50 212 GLY A N 1
ATOM 1604 C CA . GLY A 1 212 ? -8.093 35.892 -1.786 1.00 54.50 212 GLY A CA 1
ATOM 1605 C C . GLY A 1 212 ? -9.394 36.708 -1.895 1.00 54.50 212 GLY A C 1
ATOM 1606 O O . GLY A 1 212 ? -10.376 36.374 -1.232 1.00 54.50 212 GLY A O 1
ATOM 1607 N N . PRO A 1 213 ? -9.470 37.746 -2.746 1.00 53.03 213 PRO A N 1
ATOM 1608 C CA . PRO A 1 213 ? -10.653 38.611 -2.880 1.00 53.03 213 PRO A CA 1
ATOM 1609 C C . PRO A 1 213 ? -11.905 37.903 -3.438 1.00 53.03 213 PRO A C 1
ATOM 1611 O O . PRO A 1 213 ? -12.962 38.519 -3.579 1.00 53.03 213 PRO A O 1
ATOM 1614 N N . TRP A 1 214 ? -11.808 36.615 -3.773 1.00 54.59 214 TRP A N 1
ATOM 1615 C CA . TRP A 1 214 ? -12.875 35.865 -4.423 1.00 54.59 214 TRP A CA 1
ATOM 1616 C C . TRP A 1 214 ? -13.976 35.422 -3.450 1.00 54.59 214 TRP A C 1
ATOM 1618 O O . TRP A 1 214 ? -15.138 35.408 -3.845 1.00 54.59 214 TRP A O 1
ATOM 1628 N N . GLU A 1 215 ? -13.663 35.118 -2.187 1.00 57.56 215 GLU A N 1
ATOM 1629 C CA . GLU A 1 215 ? -14.642 34.562 -1.239 1.00 57.56 215 GLU A CA 1
ATOM 1630 C C . GLU A 1 215 ? -15.721 35.588 -0.823 1.00 57.56 215 GLU A C 1
ATOM 1632 O O . GLU A 1 215 ? -16.914 35.292 -0.973 1.00 57.56 215 GLU A O 1
ATOM 1637 N N . PRO A 1 216 ? -15.379 36.844 -0.451 1.00 63.59 216 PRO A N 1
ATOM 1638 C CA . PRO A 1 216 ? -16.391 37.868 -0.185 1.00 63.59 216 PRO A CA 1
ATOM 1639 C C . PRO A 1 216 ? -17.188 38.246 -1.440 1.00 63.59 216 PRO A C 1
ATOM 1641 O O . PRO A 1 216 ? -18.374 38.568 -1.352 1.00 63.59 216 PRO A O 1
ATOM 1644 N N . HIS A 1 217 ? -16.557 38.209 -2.618 1.00 66.00 217 HIS A N 1
ATOM 1645 C CA . HIS A 1 217 ? -17.214 38.515 -3.888 1.00 66.00 217 HIS A CA 1
ATOM 1646 C C . HIS A 1 217 ? -18.212 37.420 -4.287 1.00 66.00 217 HIS A C 1
ATOM 1648 O O . HIS A 1 217 ? -19.345 37.727 -4.661 1.00 66.00 217 HIS A O 1
ATOM 1654 N N . TYR A 1 218 ? -17.834 36.150 -4.147 1.00 58.62 218 TYR A N 1
ATOM 1655 C CA . TYR A 1 218 ? -18.671 35.002 -4.479 1.00 58.62 218 TYR A CA 1
ATOM 1656 C C . TYR A 1 218 ? -19.906 34.932 -3.578 1.00 58.62 218 TYR A C 1
ATOM 1658 O O . TYR A 1 218 ? -21.029 34.836 -4.077 1.00 58.62 218 TYR A O 1
ATOM 1666 N N . LEU A 1 219 ? -19.726 35.088 -2.262 1.00 63.03 219 LEU A N 1
ATOM 1667 C CA . LEU A 1 219 ? -20.841 35.090 -1.315 1.00 63.03 219 LEU A CA 1
ATOM 1668 C C . LEU A 1 219 ? -21.772 36.292 -1.527 1.00 63.03 219 LEU A C 1
ATOM 1670 O O . LEU A 1 219 ? -22.989 36.121 -1.552 1.00 63.03 219 LEU A O 1
ATOM 1674 N N . ARG A 1 220 ? -21.237 37.497 -1.779 1.00 69.12 220 ARG A N 1
ATOM 1675 C CA . ARG A 1 220 ? -22.069 38.668 -2.127 1.00 69.12 220 ARG A CA 1
ATOM 1676 C C . ARG A 1 220 ? -22.838 38.470 -3.430 1.00 69.12 220 ARG A C 1
ATOM 1678 O O . ARG A 1 220 ? -23.987 38.898 -3.515 1.00 69.12 220 ARG A O 1
ATOM 1685 N N . THR A 1 221 ? -22.232 37.829 -4.426 1.00 65.00 221 THR A N 1
ATOM 1686 C CA . THR A 1 221 ? -22.884 37.528 -5.708 1.00 65.00 221 THR A CA 1
ATOM 1687 C C . THR A 1 221 ? -24.016 36.524 -5.512 1.00 65.00 221 THR A C 1
ATOM 1689 O O . THR A 1 221 ? -25.126 36.785 -5.963 1.00 65.00 221 THR A O 1
ATOM 1692 N N . LEU A 1 222 ? -23.789 35.438 -4.767 1.00 57.56 222 LEU A N 1
ATOM 1693 C CA . LEU A 1 222 ? -24.824 34.446 -4.455 1.00 57.56 222 LEU A CA 1
ATOM 1694 C C . LEU A 1 222 ? -25.987 35.029 -3.644 1.00 57.56 222 LEU A C 1
ATOM 1696 O O . LEU A 1 222 ? -27.140 34.697 -3.905 1.00 57.56 222 LEU A O 1
ATOM 1700 N N . ILE A 1 223 ? -25.700 35.918 -2.689 1.00 69.44 223 ILE A N 1
ATOM 1701 C CA . ILE A 1 223 ? -26.730 36.593 -1.887 1.00 69.44 223 ILE A CA 1
ATOM 1702 C C . ILE A 1 223 ? -27.537 37.575 -2.748 1.00 69.44 223 ILE A C 1
ATOM 1704 O O . ILE A 1 223 ? -28.760 37.630 -2.627 1.00 69.44 223 ILE A O 1
ATOM 1708 N N . ARG A 1 224 ? -26.883 38.325 -3.647 1.00 66.50 224 ARG A N 1
ATOM 1709 C CA . ARG A 1 224 ? -27.560 39.248 -4.577 1.00 66.50 224 ARG A CA 1
ATOM 1710 C C . ARG A 1 224 ? -28.349 38.530 -5.670 1.00 66.50 224 ARG A C 1
ATOM 1712 O O . ARG A 1 224 ? -29.361 39.054 -6.115 1.00 66.50 224 ARG A O 1
ATOM 1719 N N . GLN A 1 225 ? -27.895 37.357 -6.096 1.00 62.88 225 GLN A N 1
ATOM 1720 C CA . GLN A 1 225 ? -28.514 36.551 -7.148 1.00 62.88 225 GLN A CA 1
ATOM 1721 C C . GLN A 1 225 ? -29.308 35.376 -6.577 1.00 62.88 225 GLN A C 1
ATOM 1723 O O . GLN A 1 225 ? -29.370 34.323 -7.214 1.00 62.88 225 GLN A O 1
ATOM 1728 N N . LYS A 1 226 ? -29.905 35.518 -5.382 1.00 60.59 226 LYS A N 1
ATOM 1729 C CA . LYS A 1 226 ? -30.811 34.493 -4.852 1.00 60.59 226 LYS A CA 1
ATOM 1730 C C . LYS A 1 226 ? -31.882 34.231 -5.917 1.00 60.59 226 LYS A C 1
ATOM 1732 O O . LYS A 1 226 ? -32.664 35.140 -6.203 1.00 60.59 226 LYS A O 1
ATOM 1737 N N . PRO A 1 227 ? -31.919 33.037 -6.529 1.00 61.09 227 PRO A N 1
ATOM 1738 C CA . PRO A 1 227 ? -32.871 32.801 -7.592 1.00 61.09 227 PRO A CA 1
ATOM 1739 C C . PRO A 1 227 ? -34.287 32.869 -7.024 1.00 61.09 227 PRO A C 1
ATOM 1741 O O . PRO A 1 227 ? -34.540 32.386 -5.920 1.00 61.09 227 PRO A O 1
ATOM 1744 N N . THR A 1 228 ? -35.207 33.477 -7.766 1.00 66.69 228 THR A N 1
ATOM 1745 C CA . THR A 1 228 ? -36.610 33.649 -7.355 1.00 66.69 228 THR A CA 1
ATOM 1746 C C . THR A 1 228 ? -37.441 32.377 -7.509 1.00 66.69 228 THR A C 1
ATOM 1748 O O . THR A 1 228 ? -38.606 32.350 -7.120 1.00 66.69 228 THR A O 1
ATOM 1751 N N . PHE A 1 229 ? -36.867 31.315 -8.068 1.00 69.69 229 PHE A N 1
ATOM 1752 C CA . PHE A 1 229 ? -37.590 30.087 -8.350 1.00 69.69 229 PHE A CA 1
ATOM 1753 C C . PHE A 1 229 ? -37.778 29.212 -7.091 1.00 69.69 229 PHE A C 1
ATOM 1755 O O . PHE A 1 229 ? -36.860 29.036 -6.289 1.00 69.69 229 PHE A O 1
ATOM 1762 N N . GLY A 1 230 ? -38.987 28.667 -6.905 1.00 68.12 230 GLY A N 1
ATOM 1763 C CA . GLY A 1 230 ? -39.378 27.838 -5.752 1.00 68.12 230 GLY A CA 1
ATOM 1764 C C . GLY A 1 230 ? -39.194 26.329 -5.971 1.00 68.12 230 GLY A C 1
ATOM 1765 O O . GLY A 1 230 ? -38.770 25.894 -7.036 1.00 68.12 230 GLY A O 1
ATOM 1766 N N . TYR A 1 231 ? -39.513 25.506 -4.971 1.00 59.28 231 TYR A N 1
ATOM 1767 C CA . TYR A 1 231 ? -39.695 24.056 -5.143 1.00 59.28 231 TYR A CA 1
ATOM 1768 C C . TYR A 1 231 ? -41.147 23.681 -4.810 1.00 59.28 231 TYR A C 1
ATOM 1770 O O . TYR A 1 231 ? -41.699 24.280 -3.884 1.00 59.28 231 TYR A O 1
ATOM 1778 N N . PRO A 1 232 ? -41.757 22.700 -5.508 1.00 70.19 232 PRO A N 1
ATOM 1779 C CA . PRO A 1 232 ? -41.174 21.808 -6.524 1.00 70.19 232 PRO A CA 1
ATOM 1780 C C . PRO A 1 232 ? -40.879 22.488 -7.879 1.00 70.19 232 PRO A C 1
ATOM 1782 O O . PRO A 1 232 ? -41.290 23.617 -8.120 1.00 70.19 232 PRO A O 1
ATOM 1785 N N . TYR A 1 233 ? -40.103 21.815 -8.738 1.00 70.50 233 TYR A N 1
ATOM 1786 C CA . TYR A 1 233 ? -39.740 22.299 -10.080 1.00 70.50 233 TYR A CA 1
ATOM 1787 C C . TYR A 1 233 ? -40.988 22.564 -10.942 1.00 70.50 233 TYR A C 1
ATOM 1789 O O . TYR A 1 233 ? -41.890 21.727 -10.978 1.00 70.50 233 TYR A O 1
ATOM 1797 N N . GLY A 1 234 ? -41.014 23.694 -11.659 1.00 76.12 234 GLY A N 1
ATOM 1798 C CA . GLY A 1 234 ? -42.062 24.026 -12.623 1.00 76.12 234 GLY A CA 1
ATOM 1799 C C . GLY A 1 234 ? -41.479 24.285 -14.010 1.00 76.12 234 GLY A C 1
ATOM 1800 O O . GLY A 1 234 ? -40.734 25.237 -14.191 1.00 76.12 234 GLY A O 1
ATOM 1801 N N . ALA A 1 235 ? -41.868 23.497 -15.015 1.00 73.56 235 ALA A N 1
ATOM 1802 C CA . ALA A 1 235 ? -41.310 23.591 -16.373 1.00 73.56 235 ALA A CA 1
ATOM 1803 C C . ALA A 1 235 ? -41.510 24.961 -17.062 1.00 73.56 235 ALA A C 1
ATOM 1805 O O . ALA A 1 235 ? -40.822 25.277 -18.025 1.00 73.56 235 ALA A O 1
ATOM 1806 N N . LYS A 1 236 ? -42.453 25.784 -16.580 1.00 74.50 236 LYS A N 1
ATOM 1807 C CA . LYS A 1 236 ? -42.772 27.116 -17.130 1.00 74.50 236 LYS A CA 1
ATOM 1808 C C . LYS A 1 236 ? -42.174 28.276 -16.322 1.00 74.50 236 LYS A C 1
ATOM 1810 O O . LYS A 1 236 ? -42.485 29.427 -16.603 1.00 74.50 236 LYS A O 1
ATOM 1815 N N . ASP A 1 237 ? -41.345 28.010 -15.311 1.00 77.69 237 ASP A N 1
ATOM 1816 C CA . ASP A 1 237 ? -40.832 29.052 -14.405 1.00 77.69 237 ASP A CA 1
ATOM 1817 C C . ASP A 1 237 ? -39.603 29.819 -14.930 1.00 77.69 237 ASP A C 1
ATOM 1819 O O . ASP A 1 237 ? -38.995 30.604 -14.201 1.00 77.69 237 ASP A O 1
ATOM 1823 N N . GLY A 1 238 ? -39.248 29.605 -16.200 1.00 76.12 238 GLY A N 1
ATOM 1824 C CA . GLY A 1 238 ? -38.160 30.304 -16.878 1.00 76.12 238 GLY A CA 1
ATOM 1825 C C . GLY A 1 238 ? -36.764 29.753 -16.581 1.00 76.12 238 GLY A C 1
ATOM 1826 O O . GLY A 1 238 ? -35.784 30.340 -17.032 1.00 76.12 238 GLY A O 1
ATOM 1827 N N . ARG A 1 239 ? -36.636 28.634 -15.848 1.00 71.62 239 ARG A N 1
ATOM 1828 C CA . ARG A 1 239 ? -35.343 27.948 -15.651 1.00 71.62 239 ARG A CA 1
ATOM 1829 C C . ARG A 1 239 ? -34.805 27.259 -16.909 1.00 71.62 239 ARG A C 1
ATOM 1831 O O . ARG A 1 239 ? -33.607 26.977 -16.959 1.00 71.62 239 ARG A O 1
ATOM 1838 N N . GLU A 1 240 ? -35.659 26.988 -17.892 1.00 73.19 240 GLU A N 1
ATOM 1839 C CA . GLU A 1 240 ? -35.305 26.332 -19.152 1.00 73.19 240 GLU A CA 1
ATOM 1840 C C . GLU A 1 240 ? -35.786 27.171 -20.339 1.00 73.19 240 GLU A C 1
ATOM 1842 O O . GLU A 1 240 ? -36.932 27.612 -20.371 1.00 73.19 240 GLU A O 1
ATOM 1847 N N . ASP A 1 241 ? -34.903 27.379 -21.315 1.00 75.50 241 ASP A N 1
ATOM 1848 C CA . ASP A 1 241 ? -35.238 27.960 -22.614 1.00 75.50 241 ASP A CA 1
ATOM 1849 C C . ASP A 1 241 ? -34.936 26.910 -23.685 1.00 75.50 241 ASP A C 1
ATOM 1851 O O . ASP A 1 241 ? -33.781 26.589 -23.982 1.00 75.50 241 ASP A O 1
ATOM 1855 N N . THR A 1 242 ? -36.005 26.332 -24.230 1.00 69.06 242 THR A N 1
ATOM 1856 C CA . THR A 1 242 ? -35.943 25.253 -25.220 1.00 69.06 242 THR A CA 1
ATOM 1857 C C . THR A 1 242 ? -35.447 25.720 -26.586 1.00 69.06 242 THR A C 1
ATOM 1859 O O . THR A 1 242 ? -35.173 24.882 -27.440 1.00 69.06 242 THR A O 1
ATOM 1862 N N . ASN A 1 243 ? -35.324 27.033 -26.807 1.00 72.31 243 ASN A N 1
ATOM 1863 C CA . ASN A 1 243 ? -34.881 27.603 -28.076 1.00 72.31 243 ASN A CA 1
ATOM 1864 C C . ASN A 1 243 ? -33.377 27.921 -28.102 1.00 72.31 243 ASN A C 1
ATOM 1866 O O . ASN A 1 243 ? -32.868 28.355 -29.139 1.00 72.31 243 ASN A O 1
ATOM 1870 N N . ILE A 1 244 ? -32.634 27.696 -27.008 1.00 75.12 244 ILE A N 1
ATOM 1871 C CA . ILE A 1 244 ? -31.189 27.954 -26.994 1.00 75.12 244 ILE A CA 1
ATOM 1872 C C . ILE A 1 244 ? -30.430 26.816 -27.689 1.00 75.12 244 ILE A C 1
ATOM 1874 O O . ILE A 1 244 ? -30.258 25.724 -27.147 1.00 75.12 244 ILE A O 1
ATOM 1878 N N . ALA A 1 245 ? -29.890 27.104 -28.873 1.00 69.94 245 ALA A N 1
ATOM 1879 C CA . ALA A 1 245 ? -28.909 26.255 -29.544 1.00 69.94 245 ALA A CA 1
ATOM 1880 C C . ALA A 1 245 ? -27.470 26.576 -29.080 1.00 69.94 245 ALA A C 1
ATOM 1882 O O . ALA A 1 245 ? -27.163 27.700 -28.691 1.00 69.94 245 ALA A O 1
ATOM 1883 N N . ASN A 1 246 ? -26.560 25.599 -29.177 1.00 67.44 246 ASN A N 1
ATOM 1884 C CA . ASN A 1 246 ? -25.109 25.752 -28.955 1.00 67.44 246 ASN A CA 1
ATOM 1885 C C . ASN A 1 246 ? -24.640 26.092 -27.527 1.00 67.44 246 ASN A C 1
ATOM 1887 O O . ASN A 1 246 ? -23.521 26.574 -27.348 1.00 67.44 246 ASN A O 1
ATOM 1891 N N . ILE A 1 247 ? -25.430 25.777 -26.498 1.00 63.81 247 ILE A N 1
ATOM 1892 C CA . ILE A 1 247 ? -24.961 25.808 -25.105 1.00 63.81 247 ILE A CA 1
ATOM 1893 C C . ILE A 1 247 ? -24.742 24.397 -24.556 1.00 63.81 247 ILE A C 1
ATOM 1895 O O . ILE A 1 247 ? -25.439 23.446 -24.907 1.00 63.81 247 ILE A O 1
ATOM 1899 N N . LEU A 1 248 ? -23.764 24.254 -23.662 1.00 54.88 248 LEU A N 1
ATOM 1900 C CA . LEU A 1 248 ? -23.574 23.024 -22.899 1.00 54.88 248 LEU A CA 1
ATOM 1901 C C . LEU A 1 248 ? -24.650 22.948 -21.812 1.00 54.88 248 LEU A C 1
ATOM 1903 O O . LEU A 1 248 ? -24.587 23.666 -20.814 1.00 54.88 248 LEU A O 1
ATOM 1907 N N . LEU A 1 249 ? -25.628 22.068 -22.004 1.00 59.31 249 LEU A N 1
ATOM 1908 C CA . LEU A 1 249 ? -26.641 21.780 -20.995 1.00 59.31 249 LEU A CA 1
ATOM 1909 C C . LEU A 1 249 ? -26.033 20.928 -19.872 1.00 59.31 249 LEU A C 1
ATOM 1911 O O . LEU A 1 249 ? -25.273 19.989 -20.115 1.00 59.31 249 LEU A O 1
ATOM 1915 N N . MET A 1 250 ? -26.354 21.264 -18.623 1.00 55.03 250 MET A N 1
ATOM 1916 C CA . MET A 1 250 ? -25.942 20.468 -17.467 1.00 55.03 250 MET A CA 1
ATOM 1917 C C . MET A 1 250 ? -26.939 19.338 -17.233 1.00 55.03 250 MET A C 1
ATOM 1919 O O . MET A 1 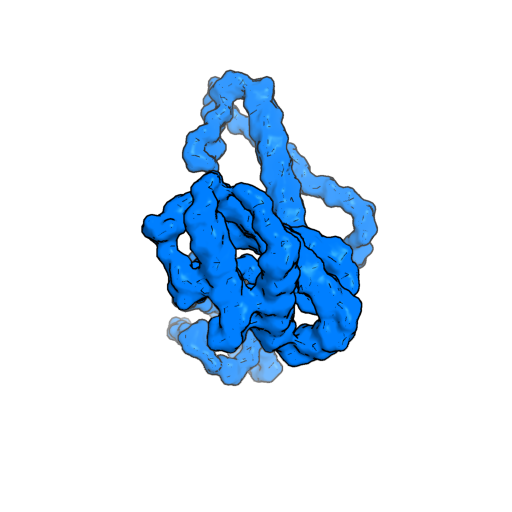250 ? -28.088 19.593 -16.879 1.00 55.03 250 MET A O 1
ATOM 1923 N N . LEU A 1 251 ? -26.475 18.094 -17.337 1.00 54.06 251 LEU A N 1
ATOM 1924 C CA . LEU A 1 251 ? -27.223 16.940 -16.852 1.00 54.06 251 LEU A CA 1
ATOM 1925 C C . LEU A 1 251 ? -27.353 17.041 -15.323 1.00 54.06 251 LEU A C 1
ATOM 1927 O O . LEU A 1 251 ? -26.347 17.134 -14.614 1.00 54.06 251 LEU A O 1
ATOM 1931 N N . ARG A 1 252 ? -28.582 17.035 -14.801 1.00 57.97 252 ARG A N 1
ATOM 1932 C CA . ARG A 1 252 ? -28.842 16.986 -13.357 1.00 57.97 252 ARG A CA 1
ATOM 1933 C C . ARG A 1 252 ? -29.635 15.732 -13.009 1.00 57.97 252 ARG A C 1
ATOM 1935 O O . ARG A 1 252 ? -30.765 15.575 -13.451 1.00 57.97 252 ARG A O 1
ATOM 1942 N N . GLY A 1 253 ? -29.047 14.900 -12.149 1.00 55.59 253 GLY A N 1
ATOM 1943 C CA . GLY A 1 253 ? -29.739 13.837 -11.420 1.00 55.59 253 GLY A CA 1
ATOM 1944 C C . GLY A 1 253 ? -29.569 12.428 -11.994 1.00 55.59 253 GLY A C 1
ATOM 1945 O O . GLY A 1 253 ? -29.746 12.200 -13.185 1.00 55.59 253 GLY A O 1
ATOM 1946 N N . GLY A 1 254 ? -29.288 11.483 -11.090 1.00 55.50 254 GLY A N 1
ATOM 1947 C CA . GLY A 1 254 ? -29.366 10.040 -11.326 1.00 55.50 254 GLY A CA 1
ATOM 1948 C C . GLY A 1 254 ? -28.026 9.315 -11.225 1.00 55.50 254 GLY A C 1
ATOM 1949 O O . GLY A 1 254 ? -27.238 9.318 -12.162 1.00 55.50 254 GLY A O 1
ATOM 1950 N N . ALA A 1 255 ? -27.802 8.643 -10.099 1.00 53.00 255 ALA A N 1
ATOM 1951 C CA . ALA A 1 255 ? -26.753 7.650 -9.923 1.00 53.00 255 ALA A CA 1
ATOM 1952 C C . ALA A 1 255 ? -27.382 6.260 -10.123 1.00 53.00 255 ALA A C 1
ATOM 1954 O O . ALA A 1 255 ? -28.115 5.799 -9.256 1.00 53.00 255 ALA A O 1
ATOM 1955 N N . PHE A 1 256 ? -27.148 5.606 -11.267 1.00 53.06 256 PHE A N 1
ATOM 1956 C CA . PHE A 1 256 ? -27.569 4.205 -11.463 1.00 53.06 256 PHE A CA 1
ATOM 1957 C C . PHE A 1 256 ? -26.620 3.204 -10.785 1.00 53.06 256 PHE A C 1
ATOM 1959 O O . PHE A 1 256 ? -27.028 2.093 -10.472 1.00 53.06 256 PHE A O 1
ATOM 1966 N N . LEU A 1 257 ? -25.366 3.604 -10.556 1.00 51.97 257 LEU A N 1
ATOM 1967 C CA . LEU A 1 257 ? -24.281 2.747 -10.055 1.00 51.97 257 LEU A CA 1
ATOM 1968 C C . LEU A 1 257 ? -23.747 3.163 -8.681 1.00 51.97 257 LEU A C 1
ATOM 1970 O O . LEU A 1 257 ? -23.008 2.415 -8.053 1.00 51.97 257 LEU A O 1
ATOM 1974 N N . VAL A 1 258 ? -24.090 4.366 -8.225 1.00 53.97 258 VAL A N 1
ATOM 1975 C CA . VAL A 1 258 ? -23.527 4.974 -7.018 1.00 53.97 258 VAL A CA 1
ATOM 1976 C C . VAL A 1 258 ? -24.603 5.051 -5.936 1.00 53.97 258 VAL A C 1
ATOM 1978 O O . VAL A 1 258 ? -25.771 5.290 -6.243 1.00 53.97 258 VAL A O 1
ATOM 1981 N N . ASN A 1 259 ? -24.234 4.804 -4.675 1.00 54.50 259 ASN A N 1
ATOM 1982 C CA . ASN A 1 259 ? -25.213 4.689 -3.592 1.00 54.50 259 ASN A CA 1
ATOM 1983 C C . ASN A 1 259 ? -25.998 6.005 -3.362 1.00 54.50 259 ASN A C 1
ATOM 1985 O O . ASN A 1 259 ? -25.639 7.078 -3.854 1.00 54.50 259 ASN A O 1
ATOM 1989 N N . VAL A 1 260 ? -27.055 5.931 -2.547 1.00 56.06 260 VAL A N 1
ATOM 1990 C CA . VAL A 1 260 ? -27.972 7.049 -2.249 1.00 56.06 260 VAL A CA 1
ATOM 1991 C C . VAL A 1 260 ? -27.282 8.345 -1.776 1.00 56.06 260 VAL A C 1
ATOM 1993 O O . VAL A 1 260 ? -27.813 9.435 -1.998 1.00 56.06 260 VAL A O 1
ATOM 1996 N N . SER A 1 261 ? -26.080 8.270 -1.195 1.00 52.62 261 SER A N 1
ATOM 1997 C CA . SER A 1 261 ? -25.295 9.445 -0.775 1.00 52.62 261 SER A CA 1
ATOM 1998 C C . SER A 1 261 ? -24.879 10.328 -1.956 1.00 52.62 261 SER A C 1
ATOM 2000 O O . SER A 1 261 ? -24.792 11.545 -1.811 1.00 52.62 261 SER A O 1
ATOM 2002 N N . TYR A 1 262 ? -24.684 9.744 -3.142 1.00 51.44 262 TYR A N 1
ATOM 2003 C CA . TYR A 1 262 ? -24.301 10.458 -4.367 1.00 51.44 262 TYR A CA 1
ATOM 2004 C C . TYR A 1 262 ? -25.499 11.043 -5.128 1.00 51.44 262 TYR A C 1
ATOM 2006 O O . TYR A 1 262 ? -25.325 11.842 -6.046 1.00 51.44 262 TYR A O 1
ATOM 2014 N N . VAL A 1 263 ? -26.729 10.694 -4.738 1.00 54.09 263 VAL A N 1
ATOM 2015 C CA . VAL A 1 263 ? -27.959 11.201 -5.371 1.00 54.09 263 VAL A CA 1
ATOM 2016 C C . VAL A 1 263 ? -28.265 12.640 -4.930 1.00 54.09 263 VAL A C 1
ATOM 2018 O O . VAL A 1 263 ? -28.906 13.388 -5.666 1.00 54.09 263 VAL A O 1
ATOM 2021 N N . ARG A 1 264 ? -27.785 13.059 -3.748 1.00 46.31 264 ARG A N 1
ATOM 2022 C CA . ARG A 1 264 ? -28.121 14.365 -3.145 1.00 46.31 264 ARG A CA 1
ATOM 2023 C C . ARG A 1 264 ? -27.330 15.547 -3.702 1.00 46.31 264 ARG A C 1
ATOM 2025 O O . ARG A 1 264 ? -27.793 16.679 -3.603 1.00 46.31 264 ARG A O 1
ATOM 2032 N N . CYS A 1 265 ? -26.195 15.291 -4.345 1.00 43.81 265 CYS A N 1
ATOM 2033 C CA . CYS A 1 265 ? -25.397 16.314 -5.004 1.00 43.81 265 CYS A CA 1
ATOM 2034 C C . CYS A 1 265 ? -25.109 15.858 -6.431 1.00 43.81 265 CYS A C 1
ATOM 2036 O O . CYS A 1 265 ? -24.211 15.055 -6.662 1.00 43.81 265 CYS A O 1
ATOM 2038 N N . SER A 1 266 ? -25.844 16.397 -7.405 1.00 46.06 266 SER A N 1
ATOM 2039 C CA . SER A 1 266 ? -25.432 16.342 -8.806 1.00 46.06 266 SER A CA 1
ATOM 2040 C C . SER A 1 266 ? -24.095 17.080 -8.940 1.00 46.06 266 SER A C 1
ATOM 2042 O O . SER A 1 266 ? -24.061 18.302 -9.120 1.00 46.06 266 SER A O 1
ATOM 2044 N N . ALA A 1 267 ? -22.983 16.369 -8.771 1.00 47.25 267 ALA A N 1
ATOM 2045 C CA . ALA A 1 267 ? -21.666 16.914 -9.035 1.00 47.25 267 ALA A CA 1
ATOM 2046 C C . ALA A 1 267 ? -21.613 17.358 -10.505 1.00 47.25 267 ALA A C 1
ATOM 2048 O O . ALA A 1 267 ? -22.060 16.646 -11.407 1.00 47.25 267 ALA A O 1
ATOM 2049 N N . ARG A 1 268 ? -21.117 18.577 -10.736 1.00 51.84 268 ARG A N 1
ATOM 2050 C CA . ARG A 1 268 ? -21.076 19.236 -12.048 1.00 51.84 268 ARG A CA 1
ATOM 2051 C C . ARG A 1 268 ? -19.960 18.648 -12.909 1.00 51.84 268 ARG A C 1
ATOM 2053 O O . ARG A 1 268 ? -18.964 19.315 -13.179 1.00 51.84 268 ARG A O 1
ATOM 2060 N N . PHE A 1 269 ? -20.104 17.407 -13.348 1.00 54.97 269 PHE A N 1
ATOM 2061 C CA . PHE A 1 269 ? -19.200 16.870 -14.355 1.00 54.97 269 PHE A CA 1
ATOM 2062 C C . PHE A 1 269 ? -19.624 17.402 -15.723 1.00 54.97 269 PHE A C 1
ATOM 2064 O O . PHE A 1 269 ? -20.731 17.149 -16.196 1.00 54.97 269 PHE A O 1
ATOM 2071 N N . ARG A 1 270 ? -18.744 18.193 -16.349 1.00 53.00 270 ARG A N 1
ATOM 2072 C CA . ARG A 1 270 ? -18.901 18.647 -17.736 1.00 53.00 270 ARG A CA 1
ATOM 2073 C C . ARG A 1 270 ? -18.725 17.447 -18.662 1.00 53.00 270 ARG A C 1
ATOM 2075 O O . ARG A 1 270 ? -17.636 17.196 -19.171 1.00 53.00 270 ARG A O 1
ATOM 2082 N N . ILE A 1 271 ? -19.791 16.681 -18.838 1.00 58.59 271 ILE A N 1
ATOM 2083 C CA . ILE A 1 271 ? -19.817 15.557 -19.764 1.00 58.59 271 ILE A CA 1
ATOM 2084 C C . ILE A 1 271 ? -20.032 16.104 -21.178 1.00 58.59 271 ILE A C 1
ATOM 2086 O O . ILE A 1 271 ? -20.878 16.969 -21.403 1.00 58.59 271 ILE A O 1
ATOM 2090 N N . ARG A 1 272 ? -19.231 15.628 -22.138 1.00 58.44 272 ARG A N 1
ATOM 2091 C CA . ARG A 1 272 ? -19.402 15.997 -23.549 1.00 58.44 272 ARG A CA 1
ATOM 2092 C C . ARG A 1 272 ? -20.755 15.470 -24.056 1.00 58.44 272 ARG A C 1
ATOM 2094 O O . ARG A 1 272 ? -21.052 14.312 -23.779 1.00 58.44 272 ARG A O 1
ATOM 2101 N N . PRO A 1 273 ? -21.512 16.231 -24.870 1.00 59.31 273 PRO A N 1
ATOM 2102 C CA . PRO A 1 273 ? -22.811 15.791 -25.402 1.00 59.31 273 PRO A CA 1
ATOM 2103 C C . PRO A 1 273 ? -22.768 14.467 -26.184 1.00 59.31 273 PRO A C 1
ATOM 2105 O O . PRO A 1 273 ? -23.766 13.765 -26.271 1.00 59.31 273 PRO A O 1
ATOM 2108 N N . ALA A 1 274 ? -21.606 14.116 -26.742 1.00 66.56 274 ALA A N 1
ATOM 2109 C CA . ALA A 1 274 ? -21.399 12.881 -27.496 1.00 66.56 274 ALA A CA 1
ATOM 2110 C C . ALA A 1 274 ? -20.939 11.684 -26.640 1.00 66.56 274 ALA A C 1
ATOM 2112 O O . ALA A 1 274 ? -20.713 10.605 -27.190 1.00 66.56 274 ALA A O 1
ATOM 2113 N N . LEU A 1 275 ? -20.746 11.850 -25.323 1.00 62.44 275 LEU A N 1
ATOM 2114 C CA . LEU A 1 275 ? -20.288 10.757 -24.467 1.00 62.44 275 LEU A CA 1
ATOM 2115 C C . LEU A 1 275 ? -21.381 9.688 -24.361 1.00 62.44 275 LEU A C 1
ATOM 2117 O O . LEU A 1 275 ? -22.473 9.946 -23.860 1.00 62.44 275 LEU A O 1
ATOM 2121 N N . ARG A 1 276 ? -21.054 8.471 -24.794 1.00 71.38 276 ARG A N 1
ATOM 2122 C CA . ARG A 1 276 ? -21.873 7.274 -24.597 1.00 71.38 276 ARG A CA 1
ATOM 2123 C C . ARG A 1 276 ? -21.188 6.403 -23.552 1.00 71.38 276 ARG A C 1
ATOM 2125 O O . ARG A 1 276 ? -19.998 6.133 -23.676 1.00 71.38 276 ARG A O 1
ATOM 2132 N N . GLY A 1 277 ? -21.917 5.977 -22.530 1.00 71.50 277 GLY A N 1
ATOM 2133 C CA . GLY A 1 277 ? -21.403 5.078 -21.500 1.00 71.50 277 GLY A CA 1
ATOM 2134 C C . GLY A 1 277 ? -22.528 4.237 -20.918 1.00 71.50 277 GLY A C 1
ATOM 2135 O O . GLY A 1 277 ? -23.667 4.691 -20.873 1.00 71.50 277 GLY A O 1
ATOM 2136 N N . HIS A 1 278 ? -22.213 3.029 -20.448 1.00 67.81 278 HIS A N 1
ATOM 2137 C CA . HIS A 1 278 ? -23.200 2.087 -19.893 1.00 67.81 278 HIS A CA 1
ATOM 2138 C C . HIS A 1 278 ? -23.949 2.626 -18.658 1.00 67.81 278 HIS A C 1
ATOM 2140 O O . HIS A 1 278 ? -24.995 2.106 -18.293 1.00 67.81 278 HIS A O 1
ATOM 2146 N N . TYR A 1 279 ? -23.429 3.689 -18.039 1.00 65.56 279 TYR A N 1
ATOM 2147 C CA . TYR A 1 279 ? -23.990 4.370 -16.871 1.00 65.56 279 TYR A CA 1
ATOM 2148 C C . TYR A 1 279 ? -24.438 5.813 -17.160 1.00 65.56 279 TYR A C 1
ATOM 2150 O O . TYR A 1 279 ? -24.761 6.558 -16.237 1.00 65.56 279 TYR A O 1
ATOM 2158 N N . VAL A 1 280 ? -24.442 6.222 -18.434 1.00 65.75 280 VAL A N 1
ATOM 2159 C CA . VAL A 1 280 ? -24.863 7.554 -18.883 1.00 65.75 280 VAL A CA 1
ATOM 2160 C C . VAL A 1 280 ? -26.168 7.403 -19.659 1.00 65.75 280 VAL A C 1
ATOM 2162 O O . VAL A 1 280 ? -26.189 6.830 -20.744 1.00 65.75 280 VAL A O 1
ATOM 2165 N N . GLY A 1 281 ? -27.260 7.923 -19.103 1.00 67.56 281 GLY A N 1
ATOM 2166 C CA . GLY A 1 281 ? -28.584 7.895 -19.723 1.00 67.56 281 GLY A CA 1
ATOM 2167 C C . GLY A 1 281 ? -29.351 9.191 -19.482 1.00 67.56 281 GLY A C 1
ATOM 2168 O O . GLY A 1 281 ? -28.920 10.050 -18.714 1.00 67.56 281 GLY A O 1
ATOM 2169 N N . PHE A 1 282 ? -30.503 9.327 -20.131 1.00 63.91 282 PHE A N 1
ATOM 2170 C CA . PHE A 1 282 ? -31.441 10.428 -19.919 1.00 63.91 282 PHE A CA 1
ATOM 2171 C C . PHE A 1 282 ? -32.837 9.865 -19.650 1.00 63.91 282 PHE A C 1
ATOM 2173 O O . PHE A 1 282 ? -33.184 8.783 -20.123 1.00 63.91 282 PHE A O 1
ATOM 2180 N N . ARG A 1 283 ? -33.642 10.588 -18.868 1.00 54.88 283 ARG A N 1
ATOM 2181 C CA . ARG A 1 283 ? -35.071 10.300 -18.711 1.00 54.88 283 ARG A CA 1
ATOM 2182 C C . ARG A 1 283 ? -35.852 11.296 -19.553 1.00 54.88 283 ARG A C 1
ATOM 2184 O O . ARG A 1 283 ? -35.549 12.484 -19.526 1.00 54.88 283 ARG A O 1
ATOM 2191 N N . VAL A 1 284 ? -36.849 10.806 -20.279 1.00 53.62 284 VAL A N 1
ATOM 2192 C CA . VAL A 1 284 ? -37.811 11.645 -20.997 1.00 53.62 284 VAL A CA 1
ATOM 2193 C C . VAL A 1 284 ? -39.007 11.851 -20.076 1.00 53.62 284 VAL A C 1
ATOM 2195 O O . VAL A 1 284 ? -39.551 10.879 -19.555 1.00 53.62 284 VAL A O 1
ATOM 2198 N N . ALA A 1 285 ? -39.398 13.100 -19.848 1.00 57.28 285 ALA A N 1
ATOM 2199 C CA . ALA A 1 285 ? -40.635 13.428 -19.151 1.00 57.28 285 ALA A CA 1
ATOM 2200 C C . ALA A 1 285 ? -41.667 13.911 -20.172 1.00 57.28 285 ALA A C 1
ATOM 2202 O O . ALA A 1 285 ? -41.345 14.706 -21.055 1.00 57.28 285 ALA A O 1
ATOM 2203 N N . LEU A 1 286 ? -42.902 13.427 -20.048 1.00 50.91 286 LEU A N 1
ATOM 2204 C CA . LEU A 1 286 ? -44.019 13.921 -20.841 1.00 50.91 286 LEU A CA 1
ATOM 2205 C C . LEU A 1 286 ? -44.564 15.186 -20.167 1.00 50.91 286 LEU A C 1
ATOM 2207 O O . LEU A 1 286 ? -45.011 15.133 -19.023 1.00 50.91 286 LEU A O 1
ATOM 2211 N N . SER A 1 287 ? -44.520 16.317 -20.868 1.00 53.44 287 SER A N 1
ATOM 2212 C CA . SER A 1 287 ? -45.188 17.544 -20.433 1.00 53.44 287 SER A CA 1
ATOM 2213 C C . SER A 1 287 ? -46.568 17.609 -21.077 1.00 53.44 287 SER A C 1
ATOM 2215 O O . SER A 1 287 ? -46.672 17.598 -22.303 1.00 53.44 287 SER A O 1
ATOM 2217 N N . HIS A 1 288 ? -47.621 17.698 -20.266 1.00 44.84 288 HIS A N 1
ATOM 2218 C CA . HIS A 1 288 ? -48.946 18.071 -20.758 1.00 44.84 288 HIS A CA 1
ATOM 2219 C C . HIS A 1 288 ? -48.955 19.587 -21.005 1.00 44.84 288 HIS A C 1
ATOM 2221 O O . HIS A 1 288 ? -48.657 20.360 -20.091 1.00 44.84 288 HIS A O 1
ATOM 2227 N N . PHE A 1 289 ? -49.219 19.993 -22.249 1.00 42.88 289 PHE A N 1
ATOM 2228 C CA . PHE A 1 289 ? -49.386 21.397 -22.636 1.00 42.88 289 PHE A CA 1
ATOM 2229 C C . PHE A 1 289 ? -50.816 21.867 -22.408 1.00 42.88 289 PHE A C 1
ATOM 2231 O O . PHE A 1 289 ? -51.739 21.082 -22.724 1.00 42.88 289 PHE A O 1
#

Mean predicted aligned error: 16.9 Å

Secondary structure (DSSP, 8-state):
-PPPHHHHHHHHHHHHHHHHHHS-HHHHHHHTSHHHHHHHHHHHHHHHHHHHHHH--SSHHHHHHHHHHHHHHHH-TTTHHHHHHHHHHHHTT----HHHHHHHHHHTT--TTT-TT--HHHHHHHHHHHHHHHHHH-GGGBTTBTHHHHHHHHHHHHHHHHHHHHHHHHHHHH-TTSEEEETTEEEE--SSS--------S------S---THHHHHHHHHHHT-----SS--TTSSS--TT--S--PPP----SSS-GGGTS--------TT---TT------PPP-

Sequence (289 aa):
MPYTEALIASLTKGLTTSLAQAGGRRLRRALAEPERERALARCCETGIVAMLQVASTEEPAEHDLLGDVLRGFFTDDELGPDVGRALEPLLRGQRLDLREVRELFEAAGYDPKTLPGLDFERALLAFEGGFSAAAFEQTVLHGEIQAHLLFSQLGVQQEIRDQLCQLAGELARTRPGSVALEAGTIVAQSVTGQQIVIQRPLFQVSSGSATGPWEPHYLRTLIRQKPTFGYPYGAKDGREDTNIANILLMLRGGAFLVNVSYVRCSARFRIRPALRGHYVGFRVALSHF

Solvent-accessible surface area (backbone atoms only — not comparable to full-atom values): 17359 Å² total; per-residue (Å²): 115,84,81,54,69,69,55,51,53,50,39,21,51,26,40,39,52,20,39,46,65,46,36,55,76,66,53,36,60,55,44,68,39,69,68,42,38,52,47,49,29,51,12,42,38,40,7,51,52,38,16,50,68,64,39,61,39,89,49,68,69,52,44,53,51,50,52,51,28,48,43,38,38,27,57,30,81,83,48,20,63,57,47,8,50,54,52,39,37,48,48,58,35,40,77,69,56,65,65,63,49,45,56,49,38,41,74,31,66,52,44,68,86,78,38,68,69,48,54,60,69,61,17,51,51,30,20,53,50,27,22,44,55,42,48,58,72,34,65,83,42,61,89,74,36,37,33,59,60,42,49,58,50,49,50,52,50,48,52,53,49,51,51,50,52,49,51,52,53,52,51,52,71,76,39,86,86,43,68,49,79,56,95,93,40,85,49,68,66,63,92,75,84,57,86,83,80,85,80,70,82,80,72,84,70,74,88,74,85,76,87,60,79,57,61,69,51,50,54,51,47,50,67,74,58,58,71,89,76,72,82,77,87,57,91,83,73,70,88,62,69,92,81,69,75,97,69,90,76,79,86,74,74,81,53,90,88,50,60,78,80,56,53,79,52,65,69,88,72,89,68,61,94,82,70,80,48,104,84,62,84,83,85,87,78,89,79,88,129

Foldseek 3Di:
DDDDPVLLLLLLVLQLVLLLVLDDPVSVVLCVPVLNSVLLSQLQSQLLNQLCVQLDDPDPVLVVVVSQLSCLLRPPPVNSNQSSNQCNVLQALHDGPLVSSVVSSVVSVDDCVSNVSGPSVSSNVSSSVRSLVSCVVSPSSPPRGNSVVNCVVVVVVVVVVVVVVVVVVVVCVVDPPQWDCDPNDTDGDDPPPDDDDPDDPDDPPPPPDDPDVVPVVVVVVCVVCVDPDDPDDDPPPPPDDPPDPDDQDFDQADFPPDDPVCRVDPDRDSDDPPDDDPRDDDDDDDDDD

Radius of gyration: 26.74 Å; Cα contacts (8 Å, |Δi|>4): 251; chains: 1; bounding box: 68×62×65 Å

pLDDT: mean 75.13, std 18.17, range [35.66, 97.31]